Protein AF-A0A1C5NQJ1-F1 (afdb_monomer)

pLDDT: mean 78.74, std 13.29, range [35.56, 95.38]

Nearest PDB structures (foldseek):
  8cmo-assembly1_F  TM=1.368E-01  e=4.020E+00  Coelastrella

Foldseek 3Di:
DPPLVVLLVVCVVVDDPPSSVVSVVVVVVVCVVPDDPDFQADAQWDDDPQFIAGVVGDTDGDDPGDHDPPDSVRDDDDPVVQQVVVVVVCVVPVVDDDDTSCVVLVVVLLVVCLVVVRPLPVSCVVSVPPDSVVSCVSRVVSNVVVVVVVVVVCCVPPVVDDPPPPDDDDDDDDDDDDPPCDPVNVVVVLVPDDPVRVVVVCVVVPD

Secondary structure (DSSP, 8-state):
--HHHHHHHHHTTT-SS-HHHHHHHHHHHHHHHT--S-PPPB-SEEE-SSEEEETTS-EEES--S-B--S-TTSPPPPHHHHHHHHHHHHHH-TTS----TTHHHHHHHHHHHHHTTT-HHHHHHHHT-S-HHHHHHHHGGGGHHHHHHHHHHHIIIIISS---------------------HHHHHHHHHH--HHHHHHHHHHHH-

Sequence (207 aa):
MPLRCEIFEMMREYVGANLAKKVTNVVDVLKLAAQVEDFPPVTDRIALANGTLYLDGTFQEGKPEIVRNRLPDGLPIAPELLTKWYRLWRAEHPEFEQIVFHGLRHSSATYQLLQSDGDFKSVQGNTGHATASVLMDTYAHTQDKPRLELTEKIEANFYSQDLTPAAPQSRQNEKQAATKISGREILEAIRLMDADERRELTRALFA

Mean predicted aligned error: 18.44 Å

Structure (mmCIF, N/CA/C/O backbone):
data_AF-A0A1C5NQJ1-F1
#
_entry.id   AF-A0A1C5NQJ1-F1
#
loop_
_atom_site.group_PDB
_atom_site.id
_atom_site.type_symbol
_atom_site.label_atom_id
_atom_site.label_alt_id
_atom_site.label_comp_id
_atom_site.label_asym_id
_atom_site.label_entity_id
_atom_site.label_seq_id
_atom_site.pdbx_PDB_ins_code
_atom_site.Cartn_x
_atom_site.Cartn_y
_atom_site.Cartn_z
_atom_site.occupancy
_atom_site.B_iso_or_equiv
_atom_site.auth_seq_id
_atom_site.auth_comp_id
_atom_site.auth_asym_id
_atom_site.auth_atom_id
_atom_site.pdbx_PDB_model_num
ATOM 1 N N . MET A 1 1 ? -7.490 -9.472 -29.104 1.00 49.53 1 MET A N 1
ATOM 2 C CA . MET A 1 1 ? -7.447 -10.954 -29.122 1.00 49.53 1 MET A CA 1
ATOM 3 C C . MET A 1 1 ? -6.037 -11.391 -28.724 1.00 49.53 1 MET A C 1
ATOM 5 O O . MET A 1 1 ? -5.143 -10.555 -28.778 1.00 49.53 1 MET A O 1
ATOM 9 N N . PRO A 1 2 ? -5.781 -12.633 -28.278 1.00 75.56 2 PRO A N 1
ATOM 10 C CA . PRO A 1 2 ? -4.412 -13.080 -28.022 1.00 75.56 2 PRO A CA 1
ATOM 11 C C . PRO A 1 2 ? -3.619 -13.095 -29.338 1.00 75.56 2 PRO A C 1
ATOM 13 O O . PRO A 1 2 ? -4.078 -13.694 -30.306 1.00 75.56 2 PRO A O 1
ATOM 16 N N . LEU A 1 3 ? -2.420 -12.505 -29.368 1.00 75.00 3 LEU A N 1
ATOM 17 C CA . LEU A 1 3 ? -1.551 -12.383 -30.557 1.00 75.00 3 LEU A CA 1
ATOM 18 C C . LEU A 1 3 ? -1.376 -13.701 -31.343 1.00 75.00 3 LEU A C 1
ATOM 20 O O . LEU A 1 3 ? -1.317 -13.718 -32.568 1.00 75.00 3 LEU A O 1
ATOM 24 N N . ARG A 1 4 ? -1.342 -14.837 -30.636 1.00 75.56 4 ARG A N 1
ATOM 25 C CA . ARG A 1 4 ? -1.271 -16.175 -31.249 1.00 75.56 4 ARG A CA 1
ATOM 26 C C . ARG A 1 4 ? -2.476 -16.504 -32.134 1.00 75.56 4 ARG A C 1
ATOM 28 O O . ARG A 1 4 ? -2.297 -17.163 -33.151 1.00 75.56 4 ARG A O 1
ATOM 35 N N . CYS A 1 5 ? -3.677 -16.073 -31.750 1.00 76.62 5 CYS A N 1
ATOM 36 C CA . CYS A 1 5 ? -4.899 -16.290 -32.523 1.00 76.62 5 CYS A CA 1
ATOM 37 C C . CYS A 1 5 ? -4.883 -15.470 -33.817 1.00 76.62 5 CYS A C 1
ATOM 39 O O . CYS A 1 5 ? -5.233 -15.998 -34.864 1.00 76.62 5 CYS A O 1
ATOM 41 N N . GLU A 1 6 ? -4.411 -14.221 -33.766 1.00 81.19 6 GLU A N 1
ATOM 42 C CA . GLU A 1 6 ? -4.288 -13.363 -34.955 1.00 81.19 6 GLU A CA 1
ATOM 43 C C . GLU A 1 6 ? -3.277 -13.934 -35.959 1.00 81.19 6 GLU A C 1
ATOM 45 O O . GLU A 1 6 ? -3.586 -14.070 -37.141 1.00 81.19 6 GLU A O 1
ATOM 50 N N . ILE A 1 7 ? -2.103 -14.366 -35.485 1.00 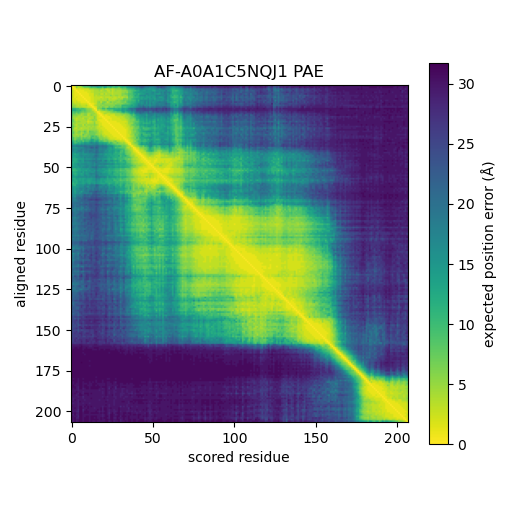77.81 7 ILE A N 1
ATOM 51 C CA . ILE A 1 7 ? -1.088 -15.008 -36.338 1.00 77.81 7 ILE A CA 1
ATOM 52 C C . ILE A 1 7 ? -1.624 -16.307 -36.953 1.00 77.81 7 ILE A C 1
ATOM 54 O O . ILE A 1 7 ? -1.393 -16.574 -38.132 1.00 77.81 7 ILE A O 1
ATOM 58 N N . PHE A 1 8 ? -2.355 -17.112 -36.178 1.00 80.88 8 PHE A N 1
ATOM 59 C CA . PHE A 1 8 ? -2.964 -18.342 -36.678 1.00 80.88 8 PHE A CA 1
ATOM 60 C C . PHE A 1 8 ? -3.968 -18.071 -37.805 1.00 80.88 8 PHE A C 1
ATOM 62 O O . PHE A 1 8 ? -3.894 -18.731 -38.837 1.00 80.88 8 PHE A O 1
ATOM 69 N N . GLU A 1 9 ? -4.859 -17.090 -37.637 1.00 83.81 9 GLU A N 1
ATOM 70 C CA . GLU A 1 9 ? -5.841 -16.704 -38.657 1.00 83.81 9 GLU A CA 1
ATOM 71 C C . GLU A 1 9 ? -5.166 -16.205 -39.941 1.00 83.81 9 GLU A C 1
ATOM 73 O O . GLU A 1 9 ? -5.513 -16.671 -41.025 1.00 83.81 9 GLU A O 1
ATOM 78 N N . MET A 1 10 ? -4.140 -15.350 -39.833 1.00 81.62 10 MET A N 1
ATOM 79 C CA . MET A 1 10 ? -3.381 -14.867 -40.997 1.00 81.62 10 MET A CA 1
ATOM 80 C C . MET A 1 10 ? -2.691 -15.997 -41.770 1.00 81.62 10 MET A C 1
ATOM 82 O O . MET A 1 10 ? -2.580 -15.939 -42.991 1.00 81.62 10 MET A O 1
ATOM 86 N N . MET A 1 11 ? -2.202 -17.025 -41.071 1.00 78.25 11 MET A N 1
ATOM 87 C CA . MET A 1 11 ? -1.469 -18.136 -41.685 1.00 78.25 11 MET A CA 1
ATOM 88 C C . MET A 1 11 ? -2.369 -19.302 -42.119 1.00 78.25 11 MET A C 1
ATOM 90 O O . MET A 1 11 ? -1.891 -20.200 -42.816 1.00 78.25 11 MET A O 1
ATOM 94 N N . ARG A 1 12 ? -3.650 -19.311 -41.725 1.00 81.38 12 ARG A N 1
ATOM 95 C CA . ARG A 1 12 ? -4.571 -20.444 -41.917 1.00 81.38 12 ARG A CA 1
ATOM 96 C C . ARG A 1 12 ? -4.733 -20.842 -43.382 1.00 81.38 12 ARG A C 1
ATOM 98 O O . ARG A 1 12 ? -4.776 -22.030 -43.680 1.00 81.38 12 ARG A O 1
ATOM 105 N N . GLU A 1 13 ? -4.790 -19.869 -44.284 1.00 79.88 13 GLU A N 1
ATOM 106 C CA . GLU A 1 13 ? -5.012 -20.105 -45.719 1.00 79.88 13 GLU A CA 1
ATOM 107 C C . GLU A 1 13 ? -3.741 -20.529 -46.469 1.00 79.88 13 GLU A C 1
ATOM 109 O O . GLU A 1 13 ? -3.813 -21.100 -47.553 1.00 79.88 13 GLU A O 1
ATOM 114 N N . TYR A 1 14 ? -2.567 -20.307 -45.873 1.00 73.44 14 TYR A N 1
ATOM 115 C CA . TYR A 1 14 ? -1.269 -20.499 -46.527 1.00 73.44 14 TYR A CA 1
ATOM 116 C C . TYR A 1 14 ? -0.545 -21.779 -46.086 1.00 73.44 14 TYR A C 1
ATOM 118 O O . TYR A 1 14 ? 0.551 -22.076 -46.567 1.00 73.44 14 TYR A O 1
ATOM 126 N N . VAL A 1 15 ? -1.110 -22.550 -45.149 1.00 69.50 15 VAL A N 1
ATOM 127 C CA . VAL A 1 15 ? -0.408 -23.669 -44.505 1.00 69.50 15 VAL A CA 1
ATOM 128 C C . VAL A 1 15 ? -1.275 -24.927 -44.447 1.00 69.50 15 VAL A C 1
ATOM 130 O O . VAL A 1 15 ? -2.226 -25.003 -43.682 1.00 69.50 15 VAL A O 1
ATOM 133 N N . GLY A 1 16 ? -0.874 -25.969 -45.186 1.00 72.12 16 GLY A N 1
ATOM 134 C CA . GLY A 1 16 ? -1.610 -27.243 -45.240 1.00 72.12 16 GLY A CA 1
ATOM 135 C C . GLY A 1 16 ? -1.450 -28.171 -44.021 1.00 72.12 16 GLY A C 1
ATOM 136 O O . GLY A 1 16 ? -2.424 -28.762 -43.575 1.00 72.12 16 GLY A O 1
ATOM 137 N N . ALA A 1 17 ? -0.243 -28.315 -43.452 1.00 76.88 17 ALA A N 1
ATOM 138 C CA . ALA A 1 17 ? 0.020 -29.213 -42.314 1.00 76.88 17 ALA A CA 1
ATOM 139 C C . ALA A 1 17 ? 0.972 -28.592 -41.273 1.00 76.88 17 ALA A C 1
ATOM 141 O O . ALA A 1 17 ? 1.850 -27.786 -41.613 1.00 76.88 17 ALA A O 1
ATOM 142 N N . ASN A 1 18 ? 0.820 -29.003 -40.004 1.00 78.31 18 ASN A N 1
ATOM 143 C CA . ASN A 1 18 ? 1.592 -28.538 -38.837 1.00 78.31 18 ASN A CA 1
ATOM 144 C C . ASN A 1 18 ? 1.490 -27.027 -38.542 1.00 78.31 18 ASN A C 1
ATOM 146 O O . ASN A 1 18 ? 2.440 -26.425 -38.036 1.00 78.31 18 ASN A O 1
ATOM 150 N N . LEU A 1 19 ? 0.335 -26.416 -38.824 1.00 78.56 19 LEU A N 1
ATOM 151 C CA . LEU A 1 19 ? 0.095 -24.983 -38.625 1.00 78.56 19 LEU A CA 1
ATOM 152 C C . LEU A 1 19 ? 0.381 -24.530 -37.184 1.00 78.56 19 LEU A C 1
ATOM 154 O O . LEU A 1 19 ? 1.133 -23.581 -36.996 1.00 78.56 19 LEU A O 1
ATOM 158 N N . ALA A 1 20 ? -0.100 -25.251 -36.167 1.00 79.50 20 ALA A N 1
ATOM 159 C CA . ALA A 1 20 ? 0.147 -24.892 -34.766 1.00 79.50 20 ALA A CA 1
ATOM 160 C C . ALA A 1 20 ? 1.648 -24.826 -34.420 1.00 79.50 20 ALA A C 1
ATOM 162 O O . ALA A 1 20 ? 2.104 -23.872 -33.794 1.00 79.50 20 ALA A O 1
ATOM 163 N N . LYS A 1 21 ? 2.441 -25.803 -34.882 1.00 82.56 21 LYS A N 1
ATOM 164 C CA . LYS A 1 21 ? 3.894 -25.838 -34.649 1.00 82.56 21 LYS A CA 1
ATOM 165 C C . LYS A 1 21 ? 4.612 -24.709 -35.394 1.00 82.56 21 LYS A C 1
ATOM 167 O O . LYS A 1 21 ? 5.534 -24.110 -34.852 1.00 82.56 21 LYS A O 1
ATOM 172 N N . LYS A 1 22 ? 4.164 -24.383 -36.611 1.00 80.56 22 LYS A N 1
ATOM 173 C CA . LYS A 1 22 ? 4.683 -23.249 -37.391 1.00 80.56 22 LYS A CA 1
ATOM 174 C C . LYS A 1 22 ? 4.361 -21.907 -36.735 1.00 80.56 22 LYS A C 1
ATOM 176 O O . LYS A 1 22 ? 5.255 -21.077 -36.655 1.00 80.56 22 LYS A O 1
ATOM 181 N N . VAL A 1 23 ? 3.150 -21.720 -36.205 1.00 83.12 23 VAL A N 1
ATOM 182 C CA . VAL A 1 23 ? 2.776 -20.516 -35.442 1.00 83.12 23 VAL A CA 1
ATOM 183 C C . VAL A 1 23 ? 3.667 -20.361 -34.211 1.00 83.12 23 VAL A C 1
ATOM 185 O O . VAL A 1 23 ? 4.179 -19.271 -33.975 1.00 83.12 23 VAL A O 1
ATOM 188 N N . THR A 1 24 ? 3.923 -21.440 -33.464 1.00 83.62 24 THR A N 1
ATOM 189 C CA . THR A 1 24 ? 4.863 -21.405 -32.330 1.00 83.62 24 THR A CA 1
ATOM 190 C C . THR A 1 24 ? 6.260 -20.982 -32.774 1.00 83.62 24 THR A C 1
ATOM 192 O O . THR A 1 24 ? 6.807 -20.041 -32.209 1.00 83.62 24 THR A O 1
ATOM 195 N N . ASN A 1 25 ? 6.794 -21.599 -33.833 1.00 83.44 25 ASN A N 1
ATOM 196 C CA . ASN A 1 25 ? 8.110 -21.244 -34.362 1.00 83.44 25 ASN A CA 1
ATOM 197 C C . ASN A 1 25 ? 8.171 -19.775 -34.807 1.00 83.44 25 ASN A C 1
ATOM 199 O O . ASN A 1 25 ? 9.136 -19.092 -34.492 1.00 83.44 25 ASN A O 1
ATOM 203 N N . VAL A 1 26 ? 7.149 -19.269 -35.506 1.00 83.12 26 VAL A N 1
ATOM 204 C CA . VAL A 1 26 ? 7.076 -17.859 -35.932 1.00 83.12 26 VAL A CA 1
ATOM 205 C C . VAL A 1 26 ? 7.055 -16.928 -34.726 1.00 83.12 26 VAL A C 1
ATOM 207 O O . VAL A 1 26 ? 7.798 -15.954 -34.702 1.00 83.12 26 VAL A O 1
ATOM 210 N N . VAL A 1 27 ? 6.259 -17.238 -33.702 1.00 82.44 27 VAL A N 1
ATOM 211 C CA . VAL A 1 27 ? 6.244 -16.469 -32.451 1.00 82.44 27 VAL A CA 1
ATOM 212 C C . VAL A 1 27 ? 7.620 -16.475 -31.787 1.00 82.44 27 VAL A C 1
ATOM 214 O O . VAL A 1 27 ? 8.045 -15.442 -31.281 1.00 82.44 27 VAL A O 1
ATOM 217 N N . ASP A 1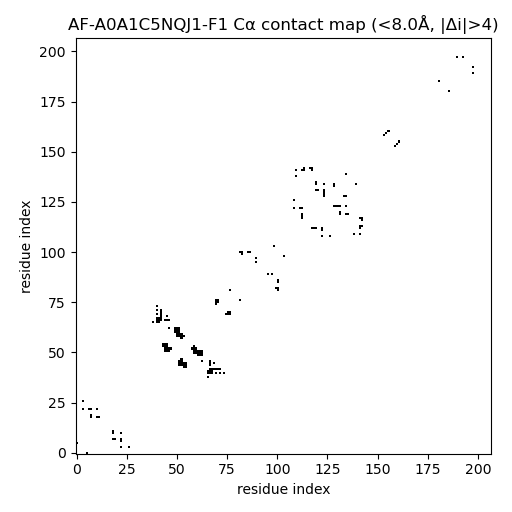 28 ? 8.333 -17.598 -31.798 1.00 82.75 28 ASP A N 1
ATOM 218 C CA . ASP A 1 28 ? 9.666 -17.682 -31.200 1.00 82.75 28 ASP A CA 1
ATOM 219 C C . ASP A 1 28 ? 10.722 -16.920 -32.017 1.00 82.75 28 ASP A C 1
ATOM 221 O O . ASP A 1 28 ? 11.541 -16.218 -31.429 1.00 82.75 28 ASP A O 1
ATOM 225 N N . VAL A 1 29 ? 10.652 -16.942 -33.353 1.00 84.81 29 VAL A N 1
ATOM 226 C CA . VAL A 1 29 ? 11.489 -16.077 -34.206 1.00 84.81 29 VAL A CA 1
ATOM 227 C C . VAL A 1 29 ? 11.173 -14.601 -33.972 1.00 84.81 29 VAL A C 1
ATOM 229 O O . VAL A 1 29 ? 12.093 -13.800 -33.853 1.00 84.81 29 VAL A O 1
ATOM 232 N N . LEU A 1 30 ? 9.896 -14.227 -33.855 1.00 80.56 30 LEU A N 1
ATOM 233 C CA . LEU A 1 30 ? 9.495 -12.849 -33.564 1.00 80.56 30 LEU A CA 1
ATOM 234 C C . LEU A 1 30 ? 9.996 -12.388 -32.195 1.00 80.56 30 LEU A C 1
ATOM 236 O O . LEU A 1 30 ? 10.463 -11.263 -32.083 1.00 80.56 30 LEU A O 1
ATOM 240 N N . LYS A 1 31 ? 9.957 -13.246 -31.167 1.00 79.31 31 LYS A N 1
ATOM 241 C CA . LYS A 1 31 ? 10.549 -12.934 -29.856 1.00 79.31 31 LYS A CA 1
ATOM 242 C C . LYS A 1 31 ? 12.055 -12.703 -29.952 1.00 79.31 31 LYS A C 1
ATOM 244 O O . LYS A 1 31 ? 12.540 -11.749 -29.362 1.00 79.31 31 LYS A O 1
ATOM 249 N N . LEU A 1 32 ? 12.769 -13.558 -30.689 1.00 80.50 32 LEU A N 1
ATOM 250 C CA . LEU A 1 32 ? 14.213 -13.421 -30.901 1.00 80.50 32 LEU A CA 1
ATOM 251 C C . LEU A 1 32 ? 14.553 -12.151 -31.694 1.00 80.50 32 LEU A C 1
ATOM 253 O O . LEU A 1 32 ? 15.509 -11.463 -31.362 1.00 80.50 32 LEU A O 1
ATOM 257 N N . ALA A 1 33 ? 13.762 -11.820 -32.715 1.00 76.62 33 ALA A N 1
ATOM 258 C CA . ALA A 1 33 ? 13.952 -10.622 -33.531 1.00 76.62 33 ALA A CA 1
ATOM 259 C C . ALA A 1 33 ? 13.574 -9.328 -32.790 1.00 76.62 33 ALA A C 1
ATOM 261 O O . ALA A 1 33 ? 14.174 -8.287 -33.028 1.00 76.62 33 ALA A O 1
ATOM 262 N N . ALA A 1 34 ? 12.591 -9.393 -31.888 1.00 71.94 34 ALA A N 1
ATOM 263 C CA . ALA A 1 34 ? 12.177 -8.288 -31.027 1.00 71.94 34 ALA A CA 1
ATOM 264 C C . ALA A 1 34 ? 13.008 -8.191 -29.736 1.00 71.94 34 ALA A C 1
ATOM 266 O O . ALA A 1 34 ? 12.675 -7.406 -28.847 1.00 71.94 34 ALA A O 1
ATOM 267 N N . GLN A 1 35 ? 14.060 -9.002 -29.601 1.00 69.62 35 GLN A N 1
ATOM 268 C CA . GLN A 1 35 ? 14.920 -8.981 -28.434 1.00 69.62 35 GLN A CA 1
ATOM 269 C C . GLN A 1 35 ? 15.784 -7.718 -28.459 1.00 69.62 35 GLN A C 1
ATOM 271 O O . GLN A 1 35 ? 16.661 -7.559 -29.302 1.00 69.62 35 GLN A O 1
ATOM 276 N N . VAL A 1 36 ? 15.508 -6.812 -27.526 1.00 66.25 36 VAL A N 1
ATOM 277 C CA . VAL A 1 36 ? 16.280 -5.585 -27.302 1.00 66.25 36 VAL A CA 1
ATOM 278 C C . VAL A 1 36 ? 17.274 -5.844 -26.167 1.00 66.25 36 VAL A C 1
ATOM 280 O O . VAL A 1 36 ? 16.933 -6.567 -25.230 1.00 66.25 36 VAL A O 1
ATOM 283 N N . GLU A 1 37 ? 18.490 -5.285 -26.244 1.00 68.31 37 GLU A N 1
ATOM 284 C CA . GLU A 1 37 ? 19.540 -5.497 -25.227 1.00 68.31 37 GLU A CA 1
ATOM 285 C C . GLU A 1 37 ? 19.096 -5.064 -23.820 1.00 68.31 37 GLU A C 1
ATOM 287 O O . GLU A 1 37 ? 19.383 -5.769 -22.855 1.00 68.31 37 GLU A O 1
ATOM 292 N N . ASP A 1 38 ? 18.340 -3.966 -23.702 1.00 63.75 38 ASP A N 1
ATOM 293 C CA . ASP A 1 38 ? 17.607 -3.602 -22.485 1.00 63.75 38 ASP A CA 1
ATOM 294 C C . ASP A 1 38 ? 16.506 -2.576 -22.813 1.00 63.75 38 ASP A C 1
ATOM 296 O O . ASP A 1 38 ? 16.627 -1.796 -23.761 1.00 63.75 38 ASP A O 1
ATOM 300 N N . PHE A 1 39 ? 15.432 -2.551 -22.022 1.00 64.56 39 PHE A N 1
ATOM 301 C CA . PHE A 1 39 ? 14.477 -1.439 -22.060 1.00 64.56 39 PHE A CA 1
ATOM 302 C C . PHE A 1 39 ? 14.972 -0.363 -21.091 1.00 64.56 39 PHE A C 1
ATOM 304 O O . PHE A 1 39 ? 15.070 -0.658 -19.893 1.00 64.56 39 PHE A O 1
ATOM 311 N N . PRO A 1 40 ? 15.275 0.866 -21.554 1.00 66.00 40 PRO A N 1
ATOM 312 C CA . PRO A 1 40 ? 15.720 1.918 -20.655 1.00 66.00 40 PRO A CA 1
ATOM 313 C C . PRO A 1 40 ? 14.625 2.170 -19.606 1.00 66.00 40 PRO A C 1
ATOM 315 O O . PRO A 1 40 ? 13.466 2.383 -19.974 1.00 66.00 40 PRO A O 1
ATOM 318 N N . PRO A 1 41 ? 14.944 2.085 -18.302 1.00 67.44 41 PRO A N 1
ATOM 319 C CA . PRO A 1 41 ? 13.958 2.285 -17.257 1.00 67.44 41 PRO A CA 1
ATOM 320 C C . PRO A 1 41 ? 13.465 3.726 -17.293 1.00 67.44 41 PRO A C 1
ATOM 322 O O . PRO A 1 41 ? 14.252 4.670 -17.269 1.00 67.44 41 PRO A O 1
ATOM 325 N N . VAL A 1 42 ? 12.149 3.881 -17.312 1.00 74.50 42 VAL A N 1
ATOM 326 C CA . VAL A 1 42 ? 11.512 5.189 -17.259 1.00 74.50 42 VAL A CA 1
ATOM 327 C C . VAL A 1 42 ? 11.143 5.500 -15.806 1.00 74.50 42 VAL A C 1
ATOM 329 O O . VAL A 1 42 ? 10.457 4.705 -15.161 1.00 74.50 42 VAL A O 1
ATOM 332 N N . THR A 1 43 ? 11.650 6.619 -15.277 1.00 73.12 43 THR A N 1
ATOM 333 C CA . THR A 1 43 ? 11.584 6.971 -13.841 1.00 73.12 43 THR A CA 1
ATOM 334 C C . THR A 1 43 ? 10.555 8.051 -13.508 1.00 73.12 43 THR A C 1
ATOM 336 O O . THR A 1 43 ? 10.392 8.397 -12.342 1.00 73.12 43 THR A O 1
ATOM 339 N N . ASP A 1 44 ? 9.879 8.610 -14.509 1.00 80.00 44 ASP A N 1
ATOM 340 C CA . ASP A 1 44 ? 8.921 9.716 -14.376 1.00 80.00 44 ASP A CA 1
ATOM 341 C C . ASP A 1 44 ? 7.456 9.248 -14.287 1.00 80.00 44 ASP A C 1
ATOM 343 O O . ASP A 1 44 ? 6.539 10.068 -14.348 1.00 80.00 44 ASP A O 1
ATOM 347 N N . ARG A 1 45 ? 7.214 7.938 -14.146 1.00 82.75 45 ARG A N 1
ATOM 348 C CA . ARG A 1 45 ? 5.868 7.352 -14.182 1.00 82.75 45 ARG A CA 1
ATOM 349 C C . ARG A 1 45 ? 5.744 6.051 -13.389 1.00 82.75 45 ARG A C 1
ATOM 351 O O . ARG A 1 45 ? 6.736 5.410 -13.056 1.00 82.75 45 ARG A O 1
ATOM 358 N N . ILE A 1 46 ? 4.508 5.653 -13.093 1.00 81.62 46 ILE A N 1
ATOM 359 C CA . ILE A 1 46 ? 4.118 4.484 -12.296 1.00 81.62 46 ILE A CA 1
ATOM 360 C C . ILE A 1 46 ? 3.048 3.699 -13.063 1.00 81.62 46 ILE A C 1
ATOM 362 O O . ILE A 1 46 ? 1.995 4.238 -13.398 1.00 81.62 46 ILE A O 1
ATOM 366 N N . ALA A 1 47 ? 3.283 2.407 -13.305 1.00 82.81 47 ALA A N 1
ATOM 367 C CA . ALA A 1 47 ? 2.292 1.525 -13.922 1.00 82.81 47 ALA A CA 1
ATOM 368 C C . ALA A 1 47 ? 1.298 0.991 -12.873 1.00 82.81 47 ALA A C 1
ATOM 370 O O . ALA A 1 47 ? 1.659 0.209 -11.993 1.00 82.81 47 ALA A O 1
ATOM 371 N N . LEU A 1 48 ? 0.033 1.380 -13.000 1.00 78.88 48 LEU A N 1
ATOM 372 C CA . LEU A 1 48 ? -1.109 0.909 -12.214 1.00 78.88 48 LEU A CA 1
ATOM 373 C C . LEU A 1 48 ? -1.884 -0.169 -12.983 1.00 78.88 48 LEU A C 1
ATOM 375 O O . LEU A 1 48 ? -1.642 -0.402 -14.162 1.00 78.88 48 LEU A O 1
ATOM 379 N N . ALA A 1 49 ? -2.825 -0.868 -12.344 1.00 76.00 49 ALA A N 1
ATOM 380 C CA . ALA A 1 49 ? -3.593 -1.929 -13.012 1.00 76.00 49 ALA A CA 1
ATOM 381 C C . ALA A 1 49 ? -4.352 -1.428 -14.258 1.00 76.00 49 ALA A C 1
ATOM 383 O O . ALA A 1 49 ? -4.415 -2.140 -15.258 1.00 76.00 49 ALA A O 1
ATOM 384 N N . ASN A 1 50 ? -4.855 -0.197 -14.194 1.00 83.94 50 ASN A N 1
ATOM 385 C CA . ASN A 1 50 ? -5.701 0.458 -15.188 1.00 83.94 50 ASN A CA 1
ATOM 386 C C . ASN A 1 50 ? -4.959 1.445 -16.110 1.00 83.94 50 ASN A C 1
ATOM 388 O O . ASN A 1 50 ? -5.553 1.937 -17.065 1.00 83.94 50 ASN A O 1
ATOM 392 N N . GLY A 1 51 ? -3.685 1.753 -15.859 1.00 86.69 51 GLY A N 1
ATOM 393 C CA . GLY A 1 51 ? -2.975 2.731 -16.679 1.00 86.69 51 GLY A CA 1
ATOM 394 C C . GLY A 1 51 ? -1.603 3.121 -16.154 1.00 86.69 51 GLY A C 1
ATOM 395 O O . GLY A 1 51 ? -1.039 2.437 -15.302 1.00 86.69 51 GLY A O 1
ATOM 396 N N . THR A 1 52 ? -1.086 4.237 -16.646 1.00 87.25 52 THR A N 1
ATOM 397 C CA . THR A 1 52 ? 0.195 4.820 -16.255 1.00 87.25 52 THR A CA 1
ATOM 398 C C . THR A 1 52 ? -0.042 6.202 -15.649 1.00 87.25 52 THR A C 1
ATOM 400 O O . THR A 1 52 ? -0.611 7.081 -16.293 1.00 87.25 52 THR A O 1
ATOM 403 N N . LEU A 1 53 ? 0.389 6.385 -14.400 1.00 85.00 53 LEU A N 1
ATOM 404 C CA . LEU A 1 53 ? 0.384 7.662 -13.688 1.00 85.00 53 LEU A CA 1
ATOM 405 C C . LEU A 1 53 ? 1.752 8.326 -13.839 1.00 85.00 53 LEU A C 1
ATOM 407 O O . LEU A 1 53 ? 2.761 7.715 -13.496 1.00 85.00 53 LEU A O 1
ATOM 411 N N . TYR A 1 54 ? 1.794 9.563 -14.305 1.00 86.62 54 TYR A N 1
ATOM 412 C CA . TYR A 1 54 ? 3.018 10.350 -14.412 1.00 86.62 54 TYR A CA 1
ATOM 413 C C . TYR A 1 54 ? 3.261 11.136 -13.120 1.00 86.62 54 TYR A C 1
ATOM 415 O O . TYR A 1 54 ? 2.323 11.484 -12.399 1.00 86.62 54 TYR A O 1
ATOM 423 N N . LEU A 1 55 ? 4.528 11.420 -12.806 1.00 82.75 55 LEU A N 1
AT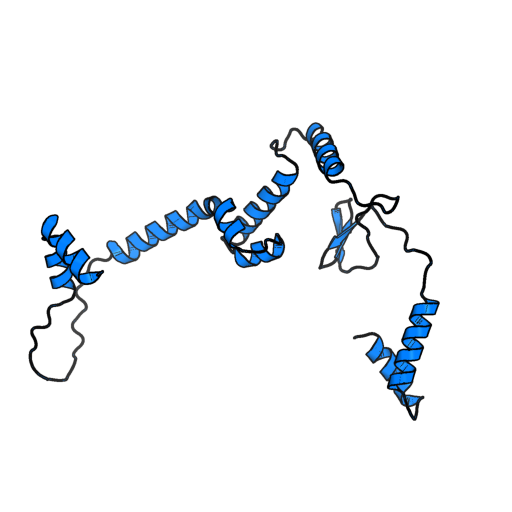OM 424 C CA . LEU A 1 55 ? 4.893 12.173 -11.597 1.00 82.75 55 LEU A CA 1
ATOM 425 C C . LEU A 1 55 ? 4.405 13.632 -11.616 1.00 82.75 55 LEU A C 1
ATOM 427 O O . LEU A 1 55 ? 4.370 14.267 -10.567 1.00 82.75 55 LEU A O 1
ATOM 431 N N . ASP A 1 56 ? 3.995 14.151 -12.775 1.00 86.44 56 ASP A N 1
ATOM 432 C CA . ASP A 1 56 ? 3.333 15.454 -12.919 1.00 86.44 56 ASP A CA 1
ATOM 433 C C . ASP A 1 56 ? 1.829 15.425 -12.570 1.00 86.44 56 ASP A C 1
ATOM 435 O O . ASP A 1 56 ? 1.164 16.461 -12.590 1.00 86.44 56 ASP A O 1
ATOM 439 N N . GLY A 1 57 ? 1.291 14.247 -12.232 1.00 84.50 57 GLY A N 1
ATOM 440 C CA . GLY A 1 57 ? -0.107 14.033 -11.868 1.00 84.50 57 GLY A CA 1
ATOM 441 C C . GLY A 1 57 ? -1.023 13.658 -13.034 1.00 84.50 57 GLY A C 1
ATOM 442 O O . GLY A 1 57 ? -2.206 13.401 -12.806 1.00 84.50 57 GLY A O 1
ATOM 443 N N . THR A 1 58 ? -0.520 13.589 -14.268 1.00 91.88 58 THR A N 1
ATOM 444 C CA . THR A 1 58 ? -1.321 13.148 -15.417 1.00 91.88 58 THR A CA 1
ATOM 445 C C . THR A 1 58 ? -1.509 11.628 -15.421 1.00 91.88 58 THR A C 1
ATOM 447 O O . THR A 1 58 ? -0.654 10.867 -14.965 1.00 91.88 58 THR A O 1
ATOM 450 N N . PHE A 1 59 ? -2.655 11.157 -15.921 1.00 90.81 59 PH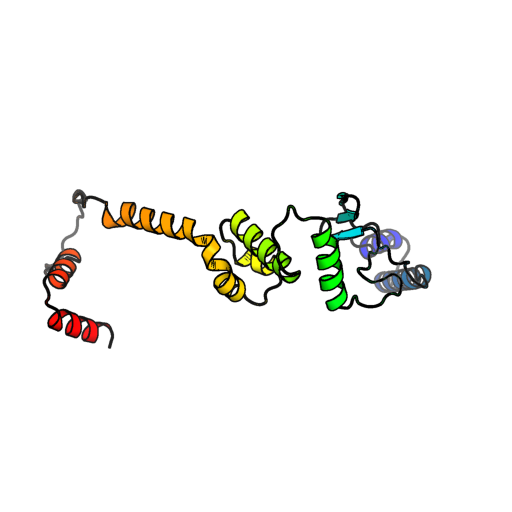E A N 1
ATOM 451 C CA . PHE A 1 59 ? -2.973 9.731 -16.010 1.00 90.81 59 PHE A CA 1
ATOM 452 C C . PHE A 1 59 ? -3.306 9.348 -17.448 1.00 90.81 59 PHE A C 1
ATOM 454 O O . PHE A 1 59 ? -4.143 9.979 -18.093 1.00 90.81 59 PHE A O 1
ATOM 461 N N . GLN A 1 60 ? -2.673 8.283 -17.928 1.00 89.81 60 GLN A N 1
ATOM 462 C CA . GLN A 1 60 ? -2.937 7.696 -19.232 1.00 89.81 60 GLN A CA 1
ATOM 463 C C . GLN A 1 60 ? -3.509 6.293 -19.061 1.00 89.81 60 GLN A C 1
ATOM 465 O O . GLN A 1 60 ? -2.936 5.459 -18.362 1.00 89.81 60 GLN A O 1
ATOM 470 N N . GLU A 1 61 ? -4.625 6.016 -19.728 1.00 89.38 61 GLU A N 1
ATOM 471 C CA . GLU A 1 61 ? -5.215 4.682 -19.740 1.00 89.38 61 GLU A CA 1
ATOM 472 C C . GLU A 1 61 ? -4.343 3.705 -20.549 1.00 89.38 61 GLU A C 1
ATOM 474 O O . GLU A 1 61 ? -3.836 4.029 -21.625 1.00 89.38 61 GLU A O 1
ATOM 479 N N . GLY A 1 62 ? -4.159 2.493 -20.020 1.00 82.88 62 GLY A N 1
ATOM 480 C CA . GLY A 1 62 ? -3.277 1.481 -20.608 1.00 82.88 62 GLY A CA 1
ATOM 481 C C . GLY A 1 62 ? -1.800 1.595 -20.200 1.00 82.88 62 GLY A C 1
ATOM 482 O O . GLY A 1 62 ? -1.376 2.509 -19.501 1.00 82.88 62 GLY A O 1
ATOM 483 N N . LYS A 1 63 ? -1.001 0.603 -20.613 1.00 77.94 63 LYS A N 1
ATOM 484 C CA . LYS A 1 63 ? 0.420 0.456 -20.245 1.00 77.94 63 LYS A CA 1
ATOM 485 C C . LYS A 1 63 ? 1.290 0.472 -21.503 1.00 77.94 63 LYS A C 1
ATOM 487 O O . LYS A 1 63 ? 1.751 -0.589 -21.923 1.00 77.94 63 LYS A O 1
ATOM 492 N N . PRO A 1 64 ? 1.459 1.637 -22.150 1.00 70.06 64 PRO A N 1
ATOM 493 C CA . PRO A 1 64 ? 2.190 1.721 -23.413 1.00 70.06 64 PRO A CA 1
ATOM 494 C C . PRO A 1 64 ? 3.685 1.400 -23.258 1.00 70.06 64 PRO A C 1
ATOM 496 O O . PRO A 1 64 ? 4.331 1.038 -24.235 1.00 70.06 64 PRO A O 1
ATOM 499 N N . GLU A 1 65 ? 4.229 1.501 -22.042 1.00 69.62 65 GLU A N 1
ATOM 500 C CA . GLU A 1 65 ? 5.660 1.368 -21.770 1.00 69.62 65 GLU A CA 1
ATOM 501 C C . GLU A 1 65 ? 5.955 0.466 -20.566 1.00 69.62 65 GLU A C 1
ATOM 503 O O . GLU A 1 65 ? 5.130 0.283 -19.664 1.00 69.62 65 GLU A O 1
ATOM 508 N N . ILE A 1 66 ? 7.175 -0.079 -20.543 1.00 66.25 66 ILE A N 1
ATOM 509 C CA . ILE A 1 66 ? 7.701 -0.853 -19.419 1.00 66.25 66 ILE A CA 1
ATOM 510 C C . ILE A 1 66 ? 8.289 0.116 -18.394 1.00 66.25 66 ILE A C 1
ATOM 512 O O . ILE A 1 66 ? 9.303 0.765 -18.631 1.00 66.25 66 ILE A O 1
ATOM 516 N N . VAL A 1 67 ? 7.667 0.167 -17.221 1.00 66.81 67 VAL A N 1
ATOM 517 C CA . VAL A 1 67 ? 8.080 1.028 -16.110 1.00 66.81 67 VAL A CA 1
ATOM 518 C C . VAL A 1 67 ? 8.843 0.198 -15.077 1.00 66.81 67 VAL A C 1
ATOM 520 O O . VAL A 1 67 ? 8.390 -0.882 -14.690 1.00 66.81 67 VAL A O 1
ATOM 523 N N . ARG A 1 68 ? 9.992 0.691 -14.598 1.00 64.19 68 ARG A N 1
ATOM 524 C CA . ARG A 1 68 ? 10.763 0.058 -13.513 1.00 64.19 68 ARG A CA 1
ATOM 525 C C . ARG A 1 68 ? 10.808 0.991 -12.305 1.00 64.19 68 ARG A C 1
ATOM 527 O O . ARG A 1 68 ? 11.308 2.101 -12.397 1.00 64.19 68 ARG A O 1
ATOM 534 N N . ASN A 1 69 ? 10.369 0.498 -11.148 1.00 62.09 69 ASN A N 1
ATOM 535 C CA . ASN A 1 69 ? 10.511 1.197 -9.867 1.00 62.09 69 ASN A CA 1
ATOM 536 C C . ASN A 1 69 ? 11.897 0.923 -9.253 1.00 62.09 69 ASN A C 1
ATOM 538 O O . ASN A 1 69 ? 12.021 0.297 -8.200 1.00 62.09 69 ASN A O 1
ATOM 542 N N . ARG A 1 70 ? 12.953 1.264 -9.995 1.00 65.19 70 ARG A N 1
ATOM 543 C CA . ARG A 1 70 ? 14.348 1.123 -9.567 1.00 65.19 70 ARG A CA 1
ATOM 544 C C . ARG A 1 70 ? 15.063 2.447 -9.765 1.00 65.19 70 ARG A C 1
ATOM 546 O O . ARG A 1 70 ? 14.615 3.282 -10.547 1.00 65.19 70 ARG A O 1
ATOM 553 N N . LEU A 1 71 ? 16.174 2.618 -9.063 1.00 65.94 71 LEU A N 1
ATOM 554 C CA . LEU A 1 71 ? 17.090 3.712 -9.354 1.00 65.94 71 LEU A CA 1
ATOM 555 C C . LEU A 1 71 ? 17.586 3.608 -10.813 1.00 65.94 71 LEU A C 1
ATOM 557 O O . LEU A 1 71 ? 17.507 2.526 -11.407 1.00 65.94 71 LEU A O 1
ATOM 561 N N . PRO A 1 72 ? 18.109 4.698 -11.406 1.00 66.44 72 PRO A N 1
ATOM 562 C CA . PRO A 1 72 ? 18.670 4.673 -12.761 1.00 66.44 72 PRO A CA 1
ATOM 563 C C . PRO A 1 72 ? 19.745 3.593 -12.981 1.00 66.44 72 PRO A C 1
ATOM 565 O O . PRO A 1 72 ? 19.965 3.165 -14.107 1.00 66.44 72 PRO A O 1
ATOM 568 N N . ASP A 1 73 ? 20.383 3.126 -11.905 1.00 72.44 73 ASP A N 1
ATOM 569 C CA . ASP A 1 73 ? 21.365 2.035 -11.890 1.00 72.44 73 ASP A CA 1
ATOM 570 C C . ASP A 1 73 ? 20.748 0.616 -11.910 1.00 72.44 73 ASP A C 1
ATOM 572 O O . ASP A 1 73 ? 21.470 -0.378 -11.951 1.00 72.44 73 ASP A O 1
ATOM 576 N N . GLY A 1 74 ? 19.417 0.494 -11.871 1.00 70.06 74 GLY A N 1
ATOM 577 C CA . GLY A 1 74 ? 18.705 -0.784 -11.868 1.00 70.06 74 GLY A CA 1
ATOM 578 C C . GLY A 1 74 ? 18.733 -1.536 -10.532 1.00 70.06 74 GLY A C 1
ATOM 579 O O . GLY A 1 74 ? 18.258 -2.678 -10.462 1.00 70.06 74 GLY A O 1
ATOM 580 N N . LEU A 1 75 ? 19.230 -0.930 -9.453 1.00 76.62 75 LEU A N 1
ATOM 581 C CA . LEU A 1 75 ? 19.278 -1.555 -8.134 1.00 76.62 75 LEU A CA 1
ATOM 582 C C . LEU A 1 75 ? 17.963 -1.368 -7.356 1.00 76.62 75 LEU A C 1
ATOM 584 O O . LEU A 1 75 ? 17.217 -0.407 -7.581 1.00 76.62 75 LEU A O 1
ATOM 588 N N . PRO A 1 76 ? 17.623 -2.305 -6.446 1.00 77.44 76 PRO A N 1
ATOM 589 C CA . PRO A 1 76 ? 16.525 -2.106 -5.508 1.00 77.44 76 PRO A CA 1
ATOM 590 C C . PRO A 1 76 ? 16.755 -0.851 -4.661 1.00 77.44 76 PRO A C 1
ATOM 592 O O . PRO A 1 76 ? 17.861 -0.614 -4.176 1.00 77.44 76 PRO A O 1
ATOM 595 N N . ILE A 1 77 ? 15.695 -0.079 -4.430 1.00 82.12 77 ILE A N 1
ATOM 596 C CA . ILE A 1 77 ? 15.751 1.045 -3.495 1.00 82.12 77 ILE A CA 1
ATOM 597 C C . ILE A 1 77 ? 15.847 0.479 -2.076 1.00 82.12 77 ILE A C 1
ATOM 599 O O . ILE A 1 77 ? 14.978 -0.280 -1.644 1.00 82.12 77 ILE A O 1
ATOM 603 N N . ALA A 1 78 ? 16.895 0.861 -1.347 1.00 84.56 78 ALA A N 1
ATOM 604 C CA . ALA A 1 78 ? 17.042 0.495 0.056 1.00 84.56 78 ALA A CA 1
ATOM 605 C C . ALA A 1 78 ? 15.905 1.124 0.899 1.00 84.56 78 ALA A C 1
ATOM 607 O O . ALA A 1 78 ? 15.631 2.321 0.741 1.00 84.56 78 ALA A O 1
ATOM 608 N N . PRO A 1 79 ? 15.239 0.375 1.799 1.00 81.06 79 PRO A N 1
ATOM 609 C CA . PRO A 1 79 ? 14.114 0.888 2.593 1.00 81.06 79 PRO A CA 1
ATOM 610 C C . PRO A 1 79 ? 14.432 2.155 3.406 1.00 81.06 79 PRO A C 1
ATOM 612 O O . PRO A 1 79 ? 13.573 3.022 3.601 1.00 81.06 79 PRO A O 1
ATOM 615 N N . GLU A 1 80 ? 15.678 2.301 3.857 1.00 86.94 80 GLU A N 1
ATOM 616 C CA . GLU A 1 80 ? 16.147 3.452 4.628 1.00 86.94 80 GLU A CA 1
ATOM 617 C C . GLU A 1 80 ? 16.129 4.740 3.795 1.00 86.94 80 GLU A C 1
ATOM 619 O O . GLU A 1 80 ? 15.871 5.822 4.331 1.00 86.94 80 GLU A O 1
ATOM 624 N N . LEU A 1 81 ? 16.346 4.634 2.478 1.00 88.12 81 LEU A N 1
ATOM 625 C CA . LEU A 1 81 ? 16.298 5.776 1.566 1.00 88.12 81 LEU A CA 1
ATOM 626 C C . LEU A 1 81 ? 14.882 6.334 1.454 1.00 88.12 81 LEU A C 1
ATOM 628 O O . LEU A 1 81 ? 14.720 7.547 1.541 1.00 88.12 81 LEU A O 1
ATOM 632 N N . LEU A 1 82 ? 13.858 5.478 1.366 1.00 87.44 82 LEU A N 1
ATOM 633 C CA . LEU A 1 82 ? 12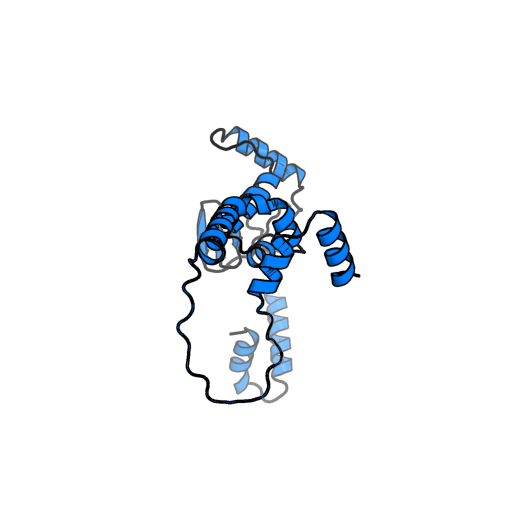.457 5.919 1.337 1.00 87.44 82 LEU A CA 1
ATOM 634 C C . LEU A 1 82 ? 12.089 6.685 2.611 1.00 87.44 82 LEU A C 1
ATOM 636 O O . LEU A 1 82 ? 11.490 7.757 2.552 1.00 87.44 82 LEU A O 1
ATOM 640 N N . THR A 1 83 ? 12.517 6.177 3.769 1.00 89.38 83 THR A N 1
ATOM 641 C CA . THR A 1 83 ? 12.295 6.853 5.054 1.00 89.38 83 THR A CA 1
ATOM 642 C C . THR A 1 83 ? 13.020 8.200 5.114 1.00 89.38 83 THR A C 1
ATOM 644 O O . THR A 1 83 ? 12.451 9.191 5.580 1.00 89.38 83 THR A O 1
ATOM 647 N N . LYS A 1 84 ? 14.262 8.266 4.614 1.00 92.31 84 LYS A N 1
ATOM 648 C CA . LYS A 1 84 ? 15.049 9.503 4.545 1.00 92.31 84 LYS A CA 1
ATOM 649 C C . LYS A 1 84 ? 14.409 10.531 3.612 1.00 92.31 84 LYS A C 1
ATOM 651 O O . LYS A 1 84 ? 14.233 11.674 4.022 1.00 92.31 84 LYS A O 1
ATOM 656 N N . TRP A 1 85 ? 14.056 10.142 2.388 1.00 91.88 85 TRP A N 1
ATOM 657 C CA . TRP A 1 85 ? 13.422 11.027 1.409 1.00 91.88 85 TRP A CA 1
ATOM 658 C C . TRP A 1 85 ? 12.082 11.542 1.911 1.00 91.88 85 TRP A C 1
ATOM 660 O O . TRP A 1 85 ? 11.835 12.739 1.838 1.00 91.88 85 TRP A O 1
ATOM 670 N N . TYR A 1 86 ? 11.269 10.677 2.521 1.00 92.25 86 TYR A N 1
ATOM 671 C CA . TYR A 1 86 ? 10.016 11.109 3.125 1.00 92.25 86 TYR A CA 1
ATOM 672 C C . TYR A 1 86 ? 10.240 12.131 4.242 1.00 92.25 86 TYR A C 1
ATOM 674 O O . TYR A 1 86 ? 9.519 13.117 4.325 1.00 92.25 86 TYR A O 1
ATOM 682 N N . ARG A 1 87 ? 11.266 11.953 5.084 1.00 91.12 87 ARG A N 1
ATOM 683 C CA . ARG A 1 87 ? 11.601 12.937 6.121 1.00 91.12 87 ARG A CA 1
ATOM 684 C C . ARG A 1 87 ? 12.038 14.285 5.536 1.00 91.12 87 ARG A C 1
ATOM 686 O O . ARG A 1 87 ? 11.680 15.305 6.113 1.00 91.12 87 ARG A O 1
ATOM 693 N N . LEU A 1 88 ? 12.805 14.282 4.443 1.00 93.31 88 LEU A N 1
ATOM 694 C CA . LEU A 1 88 ? 13.215 15.507 3.746 1.00 93.31 88 LEU A CA 1
ATOM 695 C C . LEU A 1 88 ? 12.003 16.222 3.145 1.00 93.31 88 LEU A C 1
ATOM 697 O O . LEU A 1 88 ? 11.782 17.381 3.460 1.00 93.31 88 LEU A O 1
ATOM 701 N N . TRP A 1 89 ? 11.170 15.498 2.395 1.00 93.25 89 TRP A N 1
ATOM 702 C CA . TRP A 1 89 ? 9.926 16.025 1.836 1.00 93.25 89 TRP A CA 1
ATOM 703 C C . TRP A 1 89 ? 9.016 16.608 2.927 1.00 93.25 89 TRP A C 1
ATOM 705 O O . TRP A 1 89 ? 8.559 17.737 2.824 1.00 93.25 89 TRP A O 1
ATOM 715 N N . ARG A 1 90 ? 8.828 15.901 4.050 1.00 92.00 90 ARG A N 1
ATOM 716 C CA . ARG A 1 90 ? 8.042 16.423 5.182 1.00 92.00 90 ARG A CA 1
ATOM 717 C C . ARG A 1 90 ? 8.601 17.714 5.777 1.00 92.00 90 ARG A C 1
ATOM 719 O O . ARG A 1 90 ? 7.832 18.487 6.333 1.00 92.00 90 ARG A O 1
ATOM 726 N N . ALA A 1 91 ? 9.915 17.931 5.735 1.00 91.62 91 ALA A N 1
ATOM 727 C CA . ALA A 1 91 ? 10.502 19.167 6.252 1.00 91.62 91 ALA A CA 1
ATOM 728 C C . ALA A 1 91 ? 10.092 20.391 5.412 1.00 91.62 91 ALA A C 1
ATOM 730 O O . ALA A 1 91 ? 10.074 21.501 5.935 1.00 91.62 91 ALA A O 1
ATOM 731 N N . GLU A 1 92 ? 9.736 20.173 4.145 1.00 95.38 92 GLU A N 1
ATOM 732 C CA . GLU A 1 92 ? 9.232 21.193 3.220 1.00 95.38 92 GLU A CA 1
ATOM 733 C C . GLU A 1 92 ? 7.707 21.372 3.315 1.00 95.38 92 GLU A C 1
ATOM 735 O O . GLU A 1 92 ? 7.196 22.400 2.881 1.00 95.38 92 GLU A O 1
ATOM 740 N N . HIS A 1 93 ? 6.998 20.417 3.931 1.00 91.94 93 HIS A N 1
ATOM 741 C CA . HIS A 1 93 ? 5.537 20.390 4.037 1.00 91.94 93 HIS A CA 1
ATOM 742 C C . HIS A 1 93 ? 5.036 20.356 5.497 1.00 91.94 93 HIS A C 1
ATOM 744 O O . HIS A 1 93 ? 4.513 19.331 5.959 1.00 91.94 93 HIS A O 1
ATOM 750 N N . PRO A 1 94 ? 5.206 21.453 6.263 1.00 92.38 94 PRO A N 1
ATOM 751 C CA . PRO A 1 94 ? 4.789 21.533 7.664 1.00 92.38 94 PRO A CA 1
ATOM 752 C C . PRO A 1 94 ? 3.264 21.543 7.864 1.00 92.38 94 PRO A C 1
ATOM 754 O O . PRO A 1 94 ? 2.807 21.402 8.996 1.00 92.38 94 PRO A O 1
ATOM 757 N N . GLU A 1 95 ? 2.475 21.719 6.801 1.00 95.31 95 GLU A N 1
ATOM 758 C CA . GLU A 1 95 ? 1.010 21.698 6.826 1.00 95.31 95 GLU A CA 1
ATOM 759 C C . GLU A 1 95 ? 0.416 20.315 7.132 1.00 95.31 95 GLU A C 1
ATOM 761 O O . GLU A 1 95 ? -0.745 20.224 7.533 1.00 95.31 95 GLU A O 1
ATOM 766 N N . PHE A 1 96 ? 1.192 19.241 6.959 1.00 88.88 96 PHE A N 1
ATOM 767 C CA . PHE A 1 96 ? 0.737 17.876 7.206 1.00 88.88 96 PHE A CA 1
ATOM 768 C C . PHE A 1 96 ? 1.166 17.352 8.577 1.00 88.88 96 PHE A C 1
ATOM 770 O O . PHE A 1 96 ? 2.214 17.701 9.123 1.00 88.88 96 PHE A O 1
ATOM 777 N N . GLU A 1 97 ? 0.365 16.434 9.115 1.00 88.75 97 GLU A N 1
ATOM 778 C CA . GLU A 1 97 ? 0.668 15.754 10.370 1.00 88.75 97 GLU A CA 1
ATOM 779 C C . GLU A 1 97 ? 1.956 14.917 10.276 1.00 88.75 97 GLU A C 1
ATOM 781 O O . GLU A 1 97 ? 2.247 14.248 9.277 1.00 88.75 97 GLU A O 1
ATOM 786 N N . GLN A 1 98 ? 2.745 14.936 11.351 1.00 89.00 98 GLN A N 1
ATOM 787 C CA . GLN A 1 98 ? 4.029 14.248 11.402 1.00 89.00 98 GLN A CA 1
ATOM 788 C C . GLN A 1 98 ? 3.860 12.749 11.667 1.00 89.00 98 GLN A C 1
ATOM 790 O O . GLN A 1 98 ? 3.907 12.286 12.803 1.00 89.00 98 GLN A O 1
ATOM 795 N N . ILE A 1 99 ? 3.755 11.969 10.595 1.00 91.56 99 ILE A N 1
ATOM 796 C CA . ILE A 1 99 ? 3.737 10.499 10.644 1.00 91.56 99 ILE A CA 1
ATOM 797 C C . ILE A 1 99 ? 5.052 9.910 10.127 1.00 91.56 99 ILE A C 1
ATOM 799 O O . ILE A 1 99 ? 5.775 10.564 9.384 1.00 91.56 99 ILE A O 1
ATOM 803 N N . VAL A 1 100 ? 5.406 8.672 10.485 1.00 91.94 100 VAL A N 1
ATOM 804 C CA . VAL A 1 100 ? 6.530 7.941 9.850 1.00 91.94 100 VAL A CA 1
ATOM 805 C C . VAL A 1 100 ? 6.145 7.452 8.449 1.00 91.94 100 VAL A C 1
ATOM 807 O O . VAL A 1 100 ? 4.966 7.420 8.118 1.00 91.94 100 VAL A O 1
ATOM 810 N N . PHE A 1 101 ? 7.111 7.039 7.617 1.00 90.69 101 PHE A N 1
ATOM 811 C CA . PHE A 1 101 ? 6.817 6.593 6.241 1.00 90.69 101 PHE A CA 1
ATOM 812 C C . PHE A 1 101 ? 5.807 5.437 6.201 1.00 90.69 101 PHE A C 1
ATOM 814 O O . PHE A 1 101 ? 4.849 5.471 5.435 1.00 90.69 101 PHE A O 1
ATOM 821 N N . HIS A 1 102 ? 5.949 4.460 7.104 1.00 90.62 102 HIS A N 1
ATOM 822 C CA . HIS A 1 102 ? 4.970 3.379 7.243 1.00 90.62 102 HIS A CA 1
ATOM 823 C C . HIS A 1 102 ? 3.575 3.875 7.671 1.00 90.62 102 HIS A C 1
ATOM 825 O O . HIS A 1 102 ? 2.570 3.238 7.368 1.00 90.62 102 HIS A O 1
ATOM 831 N N . GLY A 1 103 ? 3.489 5.048 8.304 1.00 90.38 103 GLY A N 1
ATOM 832 C CA . GLY A 1 103 ? 2.233 5.710 8.649 1.00 90.38 103 GLY A CA 1
ATOM 833 C C . GLY A 1 103 ? 1.354 5.983 7.430 1.00 90.38 103 GLY A C 1
ATOM 834 O O . GLY A 1 103 ? 0.142 5.853 7.537 1.00 90.38 103 GLY A O 1
ATOM 835 N N . LEU A 1 104 ? 1.938 6.228 6.249 1.00 91.69 104 LEU A N 1
ATOM 836 C CA . LEU A 1 104 ? 1.176 6.385 5.002 1.00 91.69 104 LEU A CA 1
ATOM 837 C C . LEU A 1 104 ? 0.347 5.135 4.672 1.00 91.69 104 LEU A C 1
ATOM 839 O O . LEU A 1 104 ? -0.788 5.245 4.210 1.00 91.69 104 LEU A O 1
ATOM 843 N N . ARG A 1 105 ? 0.885 3.939 4.952 1.00 90.75 105 ARG A N 1
ATOM 844 C CA . ARG A 1 105 ? 0.157 2.674 4.781 1.00 90.75 105 ARG A CA 1
ATOM 845 C C . ARG A 1 105 ? -1.010 2.581 5.761 1.00 90.75 105 ARG A C 1
ATOM 847 O O . ARG A 1 105 ? -2.090 2.165 5.350 1.00 90.75 105 ARG A O 1
ATOM 854 N N . HIS A 1 106 ? -0.820 2.992 7.019 1.00 92.06 106 HIS A N 1
ATOM 855 C CA . HIS A 1 106 ? -1.913 3.045 7.993 1.00 92.06 106 HIS A CA 1
ATOM 856 C C . HIS A 1 106 ? -3.004 4.023 7.563 1.00 92.06 106 HIS A C 1
ATOM 858 O O . HIS A 1 106 ? -4.161 3.623 7.499 1.00 92.06 106 HIS A O 1
ATOM 864 N N . SER A 1 107 ? -2.643 5.249 7.182 1.00 91.06 107 SER A N 1
ATOM 865 C CA . SER A 1 107 ? -3.603 6.250 6.712 1.00 91.06 107 SER A CA 1
ATOM 866 C C . SER A 1 107 ? -4.367 5.771 5.476 1.00 91.06 107 SER A C 1
ATOM 868 O O . SER A 1 107 ? -5.585 5.916 5.416 1.00 91.06 107 SER A O 1
ATOM 870 N N . SER A 1 108 ? -3.684 5.134 4.517 1.00 91.50 108 SER A N 1
ATOM 871 C CA . SER A 1 108 ? -4.324 4.557 3.329 1.00 91.50 108 SER A CA 1
ATOM 872 C C . SER A 1 108 ? -5.306 3.434 3.676 1.00 91.50 108 SER A C 1
ATOM 874 O O . SER A 1 108 ? -6.416 3.417 3.147 1.00 91.50 108 SER A O 1
ATOM 876 N N . ALA A 1 109 ? -4.933 2.509 4.567 1.00 90.94 109 ALA A N 1
ATOM 877 C CA . ALA A 1 109 ? -5.810 1.418 4.991 1.00 90.94 109 ALA A CA 1
ATOM 878 C C . ALA A 1 109 ? -7.038 1.938 5.756 1.00 90.94 109 ALA A C 1
ATOM 880 O O . ALA A 1 109 ? -8.161 1.541 5.446 1.00 90.94 109 ALA A O 1
ATOM 881 N N . THR A 1 110 ? -6.837 2.878 6.686 1.00 90.50 110 THR A N 1
ATOM 882 C CA . THR A 1 110 ? -7.916 3.568 7.406 1.00 90.50 110 THR A CA 1
ATOM 883 C C . THR A 1 110 ? -8.870 4.256 6.437 1.00 90.50 110 THR A C 1
ATOM 885 O O . THR A 1 110 ? -10.079 4.069 6.528 1.00 90.50 110 THR A O 1
ATOM 888 N N . TYR A 1 111 ? -8.345 5.011 5.469 1.00 90.31 111 TYR A N 1
ATOM 889 C CA . TYR A 1 111 ? -9.174 5.710 4.492 1.00 90.31 111 TYR A CA 1
ATOM 890 C C . TYR A 1 111 ? -9.992 4.740 3.634 1.00 90.31 111 TYR A C 1
ATOM 892 O O . TYR A 1 111 ? -11.187 4.943 3.453 1.00 90.31 111 TYR A O 1
ATOM 900 N N . GLN A 1 112 ? -9.385 3.649 3.159 1.00 90.56 112 GLN A N 1
ATOM 901 C CA . GLN A 1 112 ? -10.100 2.627 2.393 1.00 90.56 112 GLN A CA 1
ATOM 902 C C . GLN A 1 112 ? -11.217 1.960 3.207 1.00 90.56 112 GLN A C 1
ATOM 904 O O . GLN A 1 112 ? -12.293 1.726 2.665 1.00 90.56 112 GLN A O 1
ATOM 909 N N . LEU A 1 113 ? -11.002 1.687 4.499 1.00 90.44 113 LEU A N 1
ATOM 910 C CA . LEU A 1 113 ? -12.043 1.133 5.376 1.00 90.44 113 LEU A CA 1
ATOM 911 C C . LEU A 1 113 ? -13.193 2.114 5.599 1.00 90.44 113 LEU A C 1
ATOM 913 O O . LEU A 1 113 ? -14.347 1.702 5.580 1.00 90.44 113 LEU A O 1
ATOM 917 N N . LEU A 1 114 ? -12.895 3.403 5.765 1.00 88.44 114 LEU A N 1
ATOM 918 C CA . LEU A 1 114 ? -13.923 4.434 5.910 1.00 88.44 114 LEU A CA 1
ATOM 919 C C . LEU A 1 114 ? -14.736 4.622 4.621 1.00 88.44 114 LEU A C 1
ATOM 921 O O . LEU A 1 114 ? -15.948 4.750 4.691 1.00 88.44 114 LEU A O 1
ATOM 925 N N . GLN A 1 115 ? -14.090 4.615 3.450 1.00 88.44 115 GLN A N 1
ATOM 926 C CA . GLN A 1 115 ? -14.776 4.778 2.157 1.00 88.44 115 GLN A CA 1
ATOM 927 C C . GLN A 1 115 ? -15.594 3.553 1.731 1.00 88.44 115 GLN A C 1
ATOM 929 O O . GLN A 1 115 ? -16.456 3.663 0.866 1.00 88.44 115 GLN A O 1
ATOM 934 N N . SER A 1 116 ? -15.297 2.384 2.296 1.00 88.12 116 SER A N 1
ATOM 935 C CA . SER A 1 116 ? -15.974 1.124 1.973 1.00 88.12 116 SER A CA 1
ATOM 936 C C . SER A 1 116 ? -16.955 0.671 3.052 1.00 88.12 116 SER A C 1
ATOM 938 O O . SER A 1 116 ? -17.361 -0.489 3.039 1.00 88.12 116 SER A O 1
ATOM 940 N N . ASP A 1 117 ? -17.292 1.546 4.006 1.00 87.31 117 ASP A N 1
ATOM 941 C CA . ASP A 1 117 ? -18.153 1.228 5.153 1.00 87.31 117 ASP A CA 1
ATOM 942 C C . ASP A 1 117 ? -17.715 -0.049 5.904 1.00 87.31 117 ASP A C 1
ATOM 944 O O . ASP A 1 117 ? -18.530 -0.844 6.369 1.00 87.31 117 ASP A O 1
ATOM 948 N N . GLY A 1 118 ? -16.399 -0.262 6.012 1.00 85.94 118 GLY A N 1
ATOM 949 C CA . GLY A 1 118 ? -15.827 -1.398 6.731 1.00 85.94 118 GLY A CA 1
ATOM 950 C C . GLY A 1 118 ? -15.711 -2.700 5.933 1.00 85.94 118 GLY A C 1
ATOM 951 O O . GLY A 1 118 ? -15.667 -3.768 6.547 1.00 85.94 118 GLY A O 1
ATOM 952 N N . ASP A 1 119 ? -15.608 -2.666 4.597 1.00 89.69 119 ASP A N 1
ATOM 953 C CA . ASP A 1 119 ? -15.310 -3.864 3.792 1.00 89.69 119 ASP A CA 1
ATOM 954 C C . ASP A 1 119 ? -13.856 -4.340 3.979 1.00 89.69 119 ASP A C 1
ATOM 956 O O . ASP A 1 119 ? -12.958 -4.154 3.148 1.00 89.69 119 ASP A O 1
ATOM 960 N N . PHE A 1 120 ? -13.623 -5.028 5.094 1.00 88.56 120 PHE A N 1
ATOM 961 C CA . PHE A 1 120 ? -12.326 -5.596 5.441 1.00 88.56 120 PHE A CA 1
ATOM 962 C C . PHE A 1 120 ? -11.785 -6.555 4.380 1.00 88.56 120 PHE A C 1
ATOM 964 O O . PHE A 1 120 ? -10.565 -6.693 4.267 1.00 88.56 120 PHE A O 1
ATOM 971 N N . 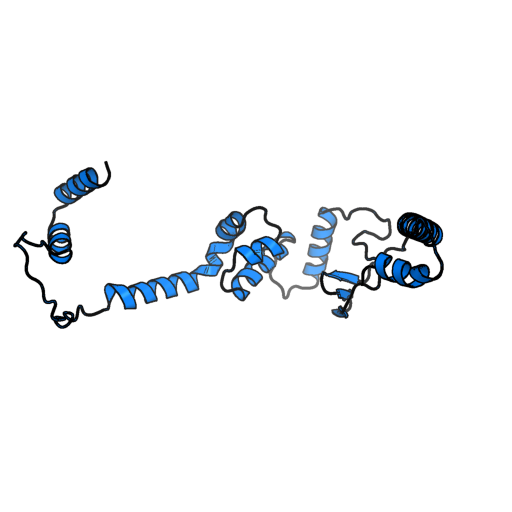LYS A 1 121 ? -12.642 -7.228 3.601 1.00 88.25 121 LYS A N 1
ATOM 972 C CA . LYS A 1 121 ? -12.182 -8.238 2.647 1.00 88.25 121 LYS A CA 1
ATOM 973 C C . LYS A 1 121 ? -11.607 -7.596 1.392 1.00 88.25 121 LYS A C 1
ATOM 975 O O . LYS A 1 121 ? -10.527 -8.000 0.952 1.00 88.25 121 LYS A O 1
ATOM 980 N N . SER A 1 122 ? -12.276 -6.581 0.857 1.00 88.25 122 SER A N 1
ATOM 981 C CA . SER A 1 122 ? -11.753 -5.816 -0.277 1.00 88.25 122 SER A CA 1
ATOM 982 C C . SER A 1 122 ? -10.491 -5.046 0.111 1.00 88.25 122 SER A C 1
ATOM 984 O O . SER A 1 122 ? -9.483 -5.104 -0.600 1.00 88.25 122 SER A O 1
ATOM 986 N N . VAL A 1 123 ? -10.482 -4.418 1.294 1.00 88.88 123 VAL A N 1
ATOM 987 C CA . VAL A 1 123 ? -9.295 -3.703 1.787 1.00 88.88 123 VAL A CA 1
ATOM 988 C C . VAL A 1 123 ? -8.128 -4.658 2.065 1.00 88.88 123 VAL A C 1
ATOM 990 O O . VAL A 1 123 ? -6.977 -4.302 1.805 1.00 88.88 123 VAL A O 1
ATOM 993 N N . GLN A 1 124 ? -8.381 -5.898 2.505 1.00 89.50 124 GLN A N 1
ATOM 994 C CA . GLN A 1 124 ? -7.349 -6.939 2.624 1.00 89.50 124 GLN A CA 1
ATOM 995 C C . GLN A 1 124 ? -6.632 -7.173 1.293 1.00 89.50 124 GLN A C 1
ATOM 997 O O . GLN A 1 124 ? -5.400 -7.158 1.259 1.00 89.50 124 GLN A O 1
ATOM 1002 N N . GLY A 1 125 ? -7.396 -7.364 0.215 1.00 87.44 125 GLY A N 1
ATOM 1003 C CA . GLY A 1 125 ? -6.849 -7.574 -1.123 1.00 87.44 125 GLY A CA 1
ATOM 1004 C C . GLY A 1 125 ? -5.983 -6.401 -1.582 1.00 87.44 125 GLY A C 1
ATOM 1005 O O . GLY A 1 125 ? -4.842 -6.607 -1.986 1.00 87.44 125 GLY A O 1
ATOM 1006 N N . ASN A 1 126 ? -6.479 -5.171 -1.429 1.00 85.94 126 ASN A N 1
ATOM 1007 C CA . ASN A 1 126 ? -5.749 -3.962 -1.825 1.00 85.94 126 ASN A CA 1
ATOM 1008 C C . ASN A 1 126 ? -4.480 -3.705 -1.006 1.00 85.94 126 ASN A C 1
ATOM 1010 O O . ASN A 1 126 ? -3.466 -3.261 -1.540 1.00 85.94 126 ASN A O 1
ATOM 1014 N N . THR A 1 127 ? -4.523 -3.958 0.301 1.00 86.06 127 THR A N 1
ATOM 1015 C CA . THR A 1 127 ? -3.380 -3.715 1.197 1.00 86.06 127 THR A CA 1
ATOM 1016 C C . THR A 1 127 ? -2.377 -4.872 1.207 1.00 86.06 127 THR A C 1
ATOM 1018 O O . THR A 1 127 ? -1.268 -4.727 1.731 1.00 86.06 127 THR A O 1
ATOM 1021 N N . GLY A 1 128 ? -2.739 -6.020 0.629 1.00 86.38 128 GLY A N 1
ATOM 1022 C CA . GLY A 1 128 ? -1.885 -7.200 0.541 1.00 86.38 128 GLY A CA 1
ATOM 1023 C C . GLY A 1 128 ? -1.657 -7.900 1.883 1.00 86.38 128 GLY A C 1
ATOM 1024 O O . GLY A 1 128 ? -0.633 -8.558 2.058 1.00 86.38 128 GLY A O 1
ATOM 1025 N N . HIS A 1 129 ? -2.563 -7.750 2.856 1.00 88.25 129 HIS A N 1
ATOM 1026 C CA . HIS A 1 129 ? -2.488 -8.523 4.099 1.00 88.25 129 HIS A CA 1
ATOM 1027 C C . HIS A 1 129 ? -2.855 -9.991 3.840 1.00 88.25 129 HIS A C 1
ATOM 1029 O O . HIS A 1 129 ? -3.820 -10.289 3.137 1.00 88.25 129 HIS A O 1
ATOM 1035 N N . ALA A 1 130 ? -2.114 -10.926 4.440 1.00 86.81 130 ALA A N 1
ATOM 1036 C CA . ALA A 1 130 ? -2.382 -12.360 4.285 1.00 86.81 130 ALA A CA 1
ATOM 1037 C C . ALA A 1 130 ? -3.754 -12.763 4.859 1.00 86.81 130 ALA A C 1
ATOM 1039 O O . ALA A 1 130 ? -4.443 -13.614 4.298 1.00 86.81 130 ALA A O 1
ATOM 1040 N N . THR A 1 131 ? -4.177 -12.108 5.942 1.00 85.94 131 THR A N 1
ATOM 1041 C CA . THR A 1 131 ? -5.471 -12.322 6.594 1.00 85.94 131 THR A CA 1
ATOM 1042 C C . THR A 1 131 ? -6.183 -10.996 6.839 1.00 85.94 131 THR A C 1
ATOM 1044 O O . THR A 1 131 ? -5.554 -9.967 7.087 1.00 85.94 131 THR A O 1
ATOM 1047 N N . ALA A 1 132 ? -7.518 -11.021 6.800 1.00 85.44 132 ALA A N 1
ATOM 1048 C CA . ALA A 1 132 ? -8.342 -9.866 7.159 1.00 85.44 132 ALA A CA 1
ATOM 1049 C C . ALA A 1 132 ? -8.280 -9.541 8.665 1.00 85.44 132 ALA A C 1
ATOM 1051 O O . ALA A 1 132 ? -8.530 -8.399 9.041 1.00 85.44 132 ALA A O 1
ATOM 1052 N N . SER A 1 133 ? -7.892 -10.510 9.511 1.00 84.62 133 SER A N 1
ATOM 1053 C CA . SER A 1 133 ? -7.754 -10.311 10.961 1.00 84.62 133 SER A CA 1
ATOM 1054 C C . SER A 1 133 ? -6.794 -9.173 11.289 1.00 84.62 133 SER A C 1
ATOM 1056 O O . SER A 1 133 ? -7.123 -8.334 12.108 1.00 84.62 133 SER A O 1
ATOM 1058 N N . VAL A 1 134 ? -5.674 -9.055 10.567 1.00 84.62 134 VAL A N 1
ATOM 1059 C CA . VAL A 1 134 ? -4.705 -7.967 10.774 1.00 84.62 134 VAL A CA 1
ATOM 1060 C C . VAL A 1 134 ? -5.363 -6.598 10.609 1.00 84.62 134 VAL A C 1
ATOM 1062 O O . VAL A 1 134 ? -5.085 -5.686 11.386 1.00 84.62 134 VAL A O 1
ATOM 1065 N N . LEU A 1 135 ? -6.253 -6.443 9.624 1.00 85.88 135 LEU A N 1
ATOM 1066 C CA . LEU A 1 135 ? -6.978 -5.190 9.439 1.00 85.88 135 LEU A CA 1
ATOM 1067 C C . LEU A 1 135 ? -8.018 -4.970 10.539 1.00 85.88 135 LEU A C 1
ATOM 1069 O O . LEU A 1 135 ? -8.131 -3.856 11.038 1.00 85.88 135 LEU A O 1
ATOM 1073 N N . MET A 1 136 ? -8.759 -6.011 10.920 1.00 84.75 136 MET A N 1
ATOM 1074 C CA . MET A 1 136 ? -9.734 -5.922 12.009 1.00 84.75 136 MET A CA 1
ATOM 1075 C C . MET A 1 136 ? -9.042 -5.522 13.314 1.00 84.75 136 MET A C 1
ATOM 1077 O O . MET A 1 136 ? -9.410 -4.522 13.916 1.00 84.75 136 MET A O 1
ATOM 1081 N N . ASP A 1 137 ? -7.971 -6.209 13.691 1.00 85.44 137 ASP A N 1
ATOM 1082 C CA . ASP A 1 137 ? -7.241 -5.956 14.934 1.00 85.44 137 ASP A CA 1
ATOM 1083 C C . ASP A 1 137 ? -6.607 -4.555 14.955 1.00 85.44 137 ASP A C 1
ATOM 1085 O O . ASP A 1 137 ? -6.610 -3.876 15.980 1.00 85.44 137 ASP A O 1
ATOM 1089 N N . THR A 1 138 ? -6.089 -4.089 13.812 1.00 82.81 138 THR A N 1
ATOM 1090 C CA . THR A 1 138 ? -5.371 -2.805 13.722 1.00 82.81 138 THR A CA 1
ATOM 1091 C C . THR A 1 138 ? -6.311 -1.609 13.550 1.00 82.81 138 THR A C 1
ATOM 1093 O O . THR A 1 138 ? -6.037 -0.525 14.066 1.00 82.81 138 THR A O 1
ATOM 1096 N N . TYR A 1 139 ? -7.422 -1.775 12.825 1.00 85.50 139 TYR A N 1
ATOM 1097 C CA . TYR A 1 139 ? -8.268 -0.666 12.371 1.00 85.50 139 TYR A CA 1
ATOM 1098 C C . TYR A 1 139 ? -9.741 -0.780 12.794 1.00 85.50 139 TYR A C 1
ATOM 1100 O O . TYR A 1 139 ? -10.538 0.056 12.374 1.00 85.50 139 TYR A O 1
ATOM 1108 N N . ALA A 1 140 ? -10.140 -1.743 13.638 1.00 78.12 140 ALA A N 1
ATOM 1109 C CA . ALA A 1 140 ? -11.531 -1.871 14.109 1.00 78.12 140 ALA A CA 1
ATOM 1110 C C . ALA A 1 140 ? -12.092 -0.588 14.741 1.00 78.12 140 ALA A C 1
ATOM 1112 O O . ALA A 1 140 ? -13.284 -0.324 14.615 1.00 78.12 140 ALA A O 1
ATOM 1113 N N . HIS A 1 141 ? -11.241 0.243 15.350 1.00 80.81 141 HIS A N 1
ATOM 1114 C CA . HIS A 1 141 ? -11.631 1.542 15.911 1.00 80.81 141 HIS A CA 1
ATOM 1115 C C . HIS A 1 141 ? -12.271 2.484 14.873 1.00 80.81 141 HIS A C 1
ATOM 1117 O O . HIS A 1 141 ? -13.078 3.339 15.218 1.00 80.81 141 HIS A O 1
ATOM 1123 N N . THR A 1 142 ? -11.973 2.305 13.582 1.00 81.38 142 THR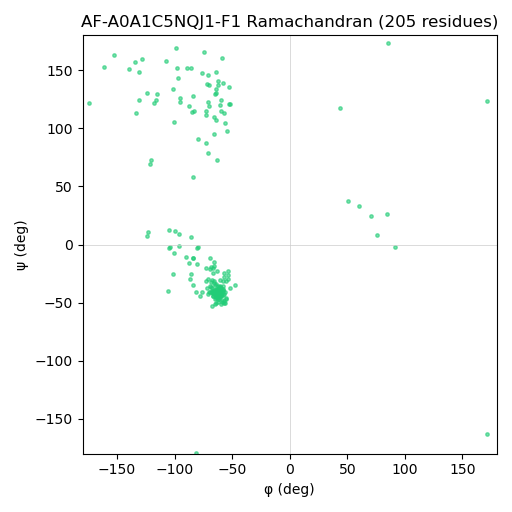 A N 1
ATOM 1124 C CA . THR A 1 142 ? -12.605 3.074 12.495 1.00 81.38 142 THR A CA 1
ATOM 1125 C C . THR A 1 142 ? -14.105 2.790 12.355 1.00 81.38 142 THR A C 1
ATOM 1127 O O . THR A 1 142 ? -14.824 3.598 11.775 1.00 81.38 142 THR A O 1
ATOM 1130 N N . GLN A 1 143 ? -14.591 1.677 12.915 1.00 76.06 143 GLN A N 1
ATOM 1131 C CA . GLN A 1 143 ? -15.982 1.218 12.842 1.00 76.06 143 GLN A CA 1
ATOM 1132 C C . GLN A 1 143 ? -16.799 1.557 14.101 1.00 76.06 143 GLN A C 1
ATOM 1134 O O . GLN A 1 143 ? -17.918 1.068 14.271 1.00 76.06 143 GLN A O 1
ATOM 1139 N N . ASP A 1 144 ? -16.281 2.409 14.991 1.00 79.69 144 ASP A N 1
ATOM 1140 C CA . ASP A 1 144 ? -16.960 2.753 16.245 1.00 79.69 144 ASP A CA 1
ATOM 1141 C C . ASP A 1 144 ? -18.325 3.420 16.028 1.00 79.69 144 ASP A C 1
ATOM 1143 O O . ASP A 1 144 ? -19.271 3.137 16.762 1.00 79.69 144 ASP A O 1
ATOM 1147 N N . LYS A 1 145 ? -18.461 4.265 15.000 1.00 79.69 145 LYS A N 1
ATOM 1148 C CA . LYS A 1 145 ? -19.736 4.918 14.674 1.00 79.69 145 LYS A CA 1
ATOM 1149 C C . LYS A 1 145 ? -20.797 3.913 14.185 1.00 79.69 145 LYS A C 1
ATOM 1151 O O . LYS A 1 145 ? -21.850 3.853 14.819 1.00 79.69 145 LYS A O 1
ATOM 1156 N N . PRO A 1 146 ? -20.531 3.066 13.168 1.00 79.62 146 PRO A N 1
ATOM 1157 C CA . PRO A 1 146 ? -21.430 1.969 12.803 1.00 79.62 146 PRO A CA 1
ATOM 1158 C C . PRO A 1 146 ? -21.811 1.065 13.983 1.00 79.62 146 PRO A C 1
ATOM 1160 O O . PRO A 1 146 ? -22.958 0.632 14.084 1.00 79.62 146 PRO A O 1
ATOM 1163 N N . ARG A 1 147 ? -20.875 0.800 14.907 1.00 82.44 147 ARG A N 1
ATOM 1164 C CA . ARG A 1 147 ? -21.141 0.008 16.120 1.00 82.44 147 ARG A CA 1
ATOM 1165 C C . ARG A 1 147 ? -22.178 0.673 17.032 1.00 82.44 147 ARG A C 1
ATOM 1167 O O . ARG A 1 147 ? -23.069 -0.012 17.539 1.00 82.44 147 ARG A O 1
ATOM 1174 N N . LEU A 1 148 ? -22.068 1.983 17.258 1.00 85.25 148 LEU A N 1
ATOM 1175 C CA . LEU A 1 148 ? -23.037 2.736 18.064 1.00 85.25 148 LEU A CA 1
ATOM 1176 C C . LEU A 1 148 ? -24.416 2.747 17.394 1.00 85.25 148 LEU A C 1
ATOM 1178 O O . LEU A 1 148 ? -25.400 2.376 18.029 1.00 85.25 148 LEU A O 1
ATOM 1182 N N . GLU A 1 149 ? -24.473 3.037 16.094 1.00 87.75 149 GLU A N 1
ATOM 1183 C CA . GLU A 1 149 ? -25.721 3.023 15.317 1.00 87.75 149 GLU A CA 1
ATOM 1184 C C . GLU A 1 149 ? -26.385 1.635 15.301 1.00 87.75 149 GLU A C 1
ATOM 1186 O O . GLU A 1 149 ? -27.610 1.519 15.339 1.00 87.75 149 GLU A O 1
ATOM 1191 N N . LEU A 1 150 ? -25.596 0.554 15.258 1.00 85.62 150 LEU A N 1
ATOM 1192 C CA . LEU A 1 150 ? -26.112 -0.812 15.368 1.00 85.62 150 LEU A CA 1
ATOM 1193 C C . LEU A 1 150 ? -26.723 -1.070 16.749 1.00 85.62 150 LEU A C 1
ATOM 1195 O O . LEU A 1 150 ? -27.779 -1.692 16.839 1.00 85.62 150 LEU A O 1
ATOM 1199 N N . THR A 1 151 ? -26.081 -0.577 17.809 1.00 87.75 151 THR A N 1
ATOM 1200 C CA . THR A 1 151 ? -26.588 -0.708 19.181 1.00 87.75 151 THR A CA 1
ATOM 1201 C C . THR A 1 151 ? -27.928 0.011 19.329 1.00 87.75 151 THR A C 1
ATOM 1203 O O . THR A 1 151 ? -28.890 -0.584 19.805 1.00 87.75 151 THR A O 1
ATOM 1206 N N . GLU A 1 152 ? -28.031 1.244 18.828 1.00 89.19 152 GLU A N 1
ATOM 1207 C CA . GLU A 1 152 ? -29.282 2.013 18.817 1.00 89.19 152 GLU A CA 1
ATOM 1208 C C . GLU A 1 152 ? -30.385 1.313 18.008 1.00 89.19 152 GLU A C 1
ATOM 1210 O O . GLU A 1 152 ? -31.535 1.245 18.442 1.00 89.19 152 GLU A O 1
ATOM 1215 N N . LYS A 1 153 ? -30.042 0.727 16.852 1.00 89.38 153 LYS A N 1
ATOM 1216 C CA . LYS A 1 153 ? -30.989 -0.057 16.042 1.00 89.38 153 LYS A CA 1
ATOM 1217 C C . LYS A 1 153 ? -31.483 -1.304 16.770 1.00 89.38 153 LYS A C 1
ATOM 1219 O O . LYS A 1 153 ? -32.651 -1.657 16.617 1.00 89.38 153 LYS A O 1
ATOM 1224 N N . ILE A 1 154 ? -30.623 -1.992 17.520 1.00 89.81 154 ILE A N 1
ATOM 1225 C CA . ILE A 1 154 ? -31.029 -3.146 18.333 1.00 89.81 154 ILE A CA 1
ATOM 1226 C C . ILE A 1 154 ? -31.954 -2.684 19.461 1.00 89.81 154 ILE A C 1
ATOM 1228 O O . ILE A 1 154 ? -33.007 -3.288 19.651 1.00 89.81 154 ILE A O 1
ATOM 1232 N N . GLU A 1 155 ? -31.618 -1.590 20.145 1.00 88.06 155 GLU A N 1
ATOM 1233 C CA . GLU A 1 155 ? -32.451 -1.014 21.206 1.00 88.06 155 GLU A CA 1
ATOM 1234 C C . GLU A 1 155 ? -33.858 -0.672 20.704 1.00 88.06 155 GLU A C 1
ATOM 1236 O O . GLU A 1 155 ? -34.863 -1.128 21.261 1.00 88.06 155 GLU A O 1
ATOM 1241 N N . ALA A 1 156 ? -33.939 0.050 19.586 1.00 86.75 156 ALA A N 1
ATOM 1242 C CA . ALA A 1 156 ? -35.201 0.445 18.974 1.00 86.75 156 ALA A CA 1
ATOM 1243 C C . ALA A 1 156 ? -36.033 -0.760 18.502 1.00 86.75 156 ALA A C 1
ATOM 1245 O O . ALA A 1 156 ? -37.241 -0.814 18.728 1.00 86.75 156 ALA A O 1
ATOM 1246 N N . ASN A 1 157 ? -35.403 -1.742 17.852 1.00 86.31 157 ASN A N 1
ATOM 1247 C CA . ASN A 1 157 ? -36.136 -2.836 17.212 1.00 86.31 157 ASN A CA 1
ATOM 1248 C C . ASN A 1 157 ? -36.454 -4.003 18.143 1.00 86.31 157 ASN A C 1
ATOM 1250 O O . ASN A 1 157 ? -37.437 -4.698 17.903 1.00 86.31 157 ASN A O 1
ATOM 1254 N N . PHE A 1 158 ? -35.624 -4.261 19.150 1.00 80.94 158 PHE A N 1
ATOM 1255 C CA . PHE A 1 158 ? -35.758 -5.440 20.002 1.00 80.94 158 PHE A CA 1
ATOM 1256 C C . PHE A 1 158 ? -36.318 -5.098 21.384 1.00 80.94 158 PHE A C 1
ATOM 1258 O O . PHE A 1 158 ? -37.161 -5.835 21.890 1.00 80.94 158 PHE A O 1
ATOM 1265 N N . TYR A 1 159 ? -35.886 -3.983 21.981 1.00 78.31 159 TYR A N 1
ATOM 1266 C CA . TYR A 1 159 ? -36.253 -3.623 23.356 1.00 78.31 159 TYR A CA 1
ATOM 1267 C C . TYR A 1 159 ? -37.357 -2.561 23.442 1.00 78.31 159 TYR A C 1
ATOM 1269 O O . TYR A 1 159 ? -38.094 -2.543 24.424 1.00 78.31 159 TYR A O 1
ATOM 1277 N N . SER A 1 160 ? -37.513 -1.721 22.413 1.00 68.38 160 SER A N 1
ATOM 1278 C CA . SER A 1 160 ? -38.484 -0.611 22.402 1.00 68.38 160 SER A CA 1
ATOM 1279 C C . SER A 1 160 ? -39.812 -0.944 21.715 1.00 68.38 160 SER A C 1
ATOM 1281 O O . SER A 1 160 ? -40.699 -0.094 21.652 1.00 68.38 160 SER A O 1
ATOM 1283 N N . GLN A 1 161 ? -39.972 -2.161 21.181 1.00 63.06 161 GLN A N 1
ATOM 1284 C CA . GLN A 1 161 ? -41.275 -2.595 20.688 1.00 63.06 161 GLN A CA 1
ATOM 1285 C C . GLN A 1 161 ? -42.190 -2.871 21.878 1.00 63.06 161 GLN A C 1
ATOM 1287 O O . GLN A 1 161 ? -41.973 -3.821 22.633 1.00 63.06 161 GLN A O 1
ATOM 1292 N N . ASP A 1 162 ? -43.255 -2.080 22.005 1.00 59.72 162 ASP A N 1
ATOM 1293 C CA . ASP A 1 162 ? -44.409 -2.496 22.788 1.00 59.72 162 ASP A CA 1
ATOM 1294 C C . ASP A 1 162 ? -44.840 -3.872 22.276 1.00 59.72 162 ASP A C 1
ATOM 1296 O O . ASP A 1 162 ? -45.152 -4.043 21.093 1.00 59.72 162 ASP A O 1
ATOM 1300 N N . LEU A 1 163 ? -44.844 -4.860 23.174 1.00 55.31 163 LEU A N 1
ATOM 1301 C CA . LEU A 1 163 ? -45.439 -6.176 22.958 1.00 55.31 163 LEU A CA 1
ATOM 1302 C C . LEU A 1 163 ? -46.948 -5.992 22.763 1.00 55.31 163 LEU A C 1
ATOM 1304 O O . LEU A 1 163 ? -47.749 -6.310 23.643 1.00 55.31 163 LEU A O 1
ATOM 1308 N N . THR A 1 164 ? -47.354 -5.454 21.617 1.00 52.00 164 THR A N 1
ATOM 1309 C CA . THR A 1 164 ? -48.743 -5.502 21.197 1.00 52.00 164 THR A CA 1
ATOM 1310 C C . THR A 1 164 ? -49.088 -6.983 21.080 1.00 52.00 164 THR A C 1
ATOM 1312 O O . THR A 1 164 ? -48.403 -7.724 20.367 1.00 52.00 164 THR A O 1
ATOM 1315 N N . PRO A 1 165 ? -50.078 -7.479 21.843 1.00 48.62 165 PRO A N 1
ATOM 1316 C CA . PRO A 1 165 ? -50.463 -8.872 21.744 1.00 48.62 165 PRO A CA 1
ATOM 1317 C C . PRO A 1 165 ? -50.897 -9.111 20.301 1.00 48.62 165 PRO A C 1
ATOM 1319 O O . PRO A 1 165 ? -51.859 -8.504 19.828 1.00 48.62 165 PRO A O 1
ATOM 1322 N N . ALA A 1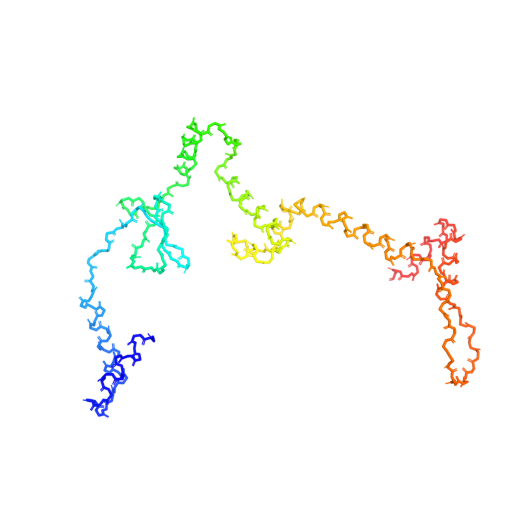 166 ? -50.143 -9.950 19.588 1.00 49.12 166 ALA A N 1
ATOM 1323 C CA . ALA A 1 166 ? -50.476 -10.335 18.229 1.00 49.12 166 ALA A CA 1
ATOM 1324 C C . ALA A 1 166 ? -51.926 -10.830 18.219 1.00 49.12 166 ALA A C 1
ATOM 1326 O O . ALA A 1 166 ? -52.277 -11.754 18.960 1.00 49.12 166 ALA A O 1
ATOM 1327 N N . ALA A 1 167 ? -52.769 -10.175 17.417 1.00 51.81 167 ALA A N 1
ATOM 1328 C CA . ALA A 1 167 ? -54.170 -10.537 17.288 1.00 51.81 167 ALA A CA 1
ATOM 1329 C C . ALA A 1 167 ? -54.278 -12.039 16.961 1.00 51.81 167 ALA A C 1
ATOM 1331 O O . ALA A 1 167 ? -53.510 -12.541 16.131 1.00 51.81 167 ALA A O 1
ATOM 1332 N N . PRO A 1 168 ? -55.189 -12.776 17.615 1.00 41.53 168 PRO A N 1
ATOM 1333 C CA . PRO A 1 168 ? -55.244 -14.222 17.494 1.00 41.53 168 PRO A CA 1
ATOM 1334 C C . PRO A 1 168 ? -55.596 -14.607 16.055 1.00 41.53 168 PRO A C 1
ATOM 1336 O O . PRO A 1 168 ? -56.732 -14.456 15.612 1.00 41.53 168 PRO A O 1
ATOM 1339 N N . GLN A 1 169 ? -54.615 -15.125 15.314 1.00 44.69 169 GLN A N 1
ATOM 1340 C CA . GLN A 1 169 ? -54.879 -15.807 14.055 1.00 44.69 169 GLN A CA 1
ATOM 1341 C C . GLN A 1 169 ? -55.561 -17.140 14.365 1.00 44.69 169 GLN A C 1
ATOM 1343 O O . GLN A 1 169 ? -55.002 -18.003 15.046 1.00 44.69 169 GLN A O 1
ATOM 1348 N N . SER A 1 170 ? -56.780 -17.295 13.857 1.00 38.75 170 SER A N 1
ATOM 1349 C CA . SER A 1 170 ? -57.584 -18.507 13.960 1.00 38.75 170 SER A CA 1
ATOM 1350 C C . SER A 1 170 ? -56.828 -19.707 13.385 1.00 38.75 170 SER A C 1
ATOM 1352 O O . SER A 1 170 ? -56.730 -19.864 12.168 1.00 38.75 170 SER A O 1
ATOM 1354 N N . ARG A 1 171 ? -56.308 -20.579 14.254 1.00 39.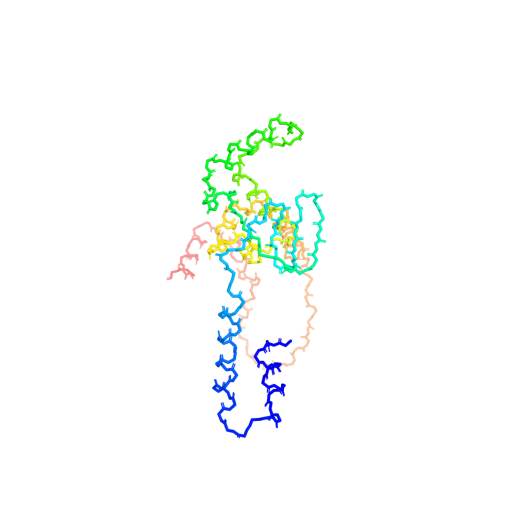22 171 ARG A N 1
ATOM 1355 C CA . ARG A 1 171 ? -55.845 -21.912 13.860 1.00 39.22 171 ARG A CA 1
ATOM 1356 C C . ARG A 1 171 ? -56.912 -22.932 14.220 1.00 39.22 171 ARG A C 1
ATOM 1358 O O . ARG A 1 171 ? -57.071 -23.296 15.382 1.00 39.22 171 ARG A O 1
ATOM 1365 N N . GLN A 1 172 ? -57.614 -23.410 13.200 1.00 43.34 172 GLN A N 1
ATOM 1366 C CA . GLN A 1 172 ? -58.272 -24.708 13.254 1.00 43.34 172 GLN A CA 1
ATOM 1367 C C . GLN A 1 172 ? -57.187 -25.787 13.348 1.00 43.34 172 GLN A C 1
ATOM 1369 O O . GLN A 1 172 ? -56.416 -25.972 12.409 1.00 43.34 172 GLN A O 1
ATOM 1374 N N . ASN A 1 173 ? -57.075 -26.435 14.505 1.00 35.97 173 ASN A N 1
ATOM 1375 C CA . ASN A 1 173 ? -57.112 -27.895 14.634 1.00 35.97 173 ASN A CA 1
ATOM 1376 C C . ASN A 1 173 ? -56.745 -28.315 16.058 1.00 35.97 173 ASN A C 1
ATOM 1378 O O . ASN A 1 173 ? -55.677 -28.001 16.584 1.00 35.97 173 ASN A O 1
ATOM 1382 N N . GLU A 1 174 ? -57.673 -29.051 16.657 1.00 44.72 174 GLU A N 1
ATOM 1383 C CA . GLU A 1 174 ? -57.567 -29.699 17.954 1.00 44.72 174 GLU A CA 1
ATOM 1384 C C . GLU A 1 174 ? -56.449 -30.752 17.966 1.00 44.72 174 GLU A C 1
ATOM 1386 O O . GLU A 1 174 ? -56.338 -31.554 17.037 1.00 44.72 174 GLU A O 1
ATOM 1391 N N . LYS A 1 175 ? -55.668 -30.786 19.058 1.00 37.09 175 LYS A N 1
ATOM 1392 C CA . LYS A 1 175 ? -55.267 -32.014 19.773 1.00 37.09 175 LYS A CA 1
ATOM 1393 C C . LYS A 1 175 ? -54.496 -31.690 21.064 1.00 37.09 175 LYS A C 1
ATOM 1395 O O . LYS A 1 175 ? -53.467 -31.027 21.029 1.00 37.09 175 LYS A O 1
ATOM 1400 N N . GLN A 1 176 ? -55.064 -32.200 22.160 1.00 35.56 176 GLN A N 1
ATOM 1401 C CA . GLN A 1 176 ? -54.539 -32.514 23.500 1.00 35.56 176 GLN A CA 1
ATOM 1402 C C . GLN A 1 176 ? -53.609 -31.508 24.210 1.00 35.56 176 GLN A C 1
ATOM 1404 O O . GLN A 1 176 ? -52.487 -31.219 23.804 1.00 35.56 176 GLN A O 1
ATOM 1409 N N . ALA A 1 177 ? -54.115 -31.037 25.353 1.00 40.84 177 ALA A N 1
ATOM 1410 C CA . ALA A 1 177 ? -53.485 -30.130 26.297 1.00 40.84 177 ALA A CA 1
ATOM 1411 C C . ALA A 1 177 ? -52.252 -30.757 26.973 1.00 40.84 177 ALA A C 1
ATOM 1413 O O . ALA A 1 177 ? -52.358 -31.430 27.993 1.00 40.84 177 ALA A O 1
ATOM 1414 N N . ALA A 1 178 ? -51.072 -30.481 26.426 1.00 42.19 178 ALA A N 1
ATOM 1415 C CA . ALA A 1 178 ? -49.905 -30.235 27.260 1.00 42.19 178 ALA A CA 1
ATOM 1416 C C . ALA A 1 178 ? -49.964 -28.756 27.651 1.00 42.19 178 ALA A C 1
ATOM 1418 O O . ALA A 1 178 ? -50.147 -27.910 26.772 1.00 42.19 178 ALA A O 1
ATOM 1419 N N . THR A 1 179 ? -49.868 -28.443 28.942 1.00 52.84 179 THR A N 1
ATOM 1420 C CA . THR A 1 179 ? -49.761 -27.070 29.448 1.00 52.84 179 THR A CA 1
ATOM 1421 C C . THR A 1 179 ? -48.572 -26.419 28.746 1.00 52.84 179 THR A C 1
ATOM 1423 O O . THR A 1 179 ? -47.419 -26.695 29.070 1.00 52.84 179 THR A O 1
ATOM 1426 N N . LYS A 1 180 ? -48.842 -25.656 27.682 1.00 53.09 180 LYS A N 1
ATOM 1427 C CA . LYS A 1 180 ? -47.818 -24.996 26.875 1.00 53.09 180 LYS A CA 1
ATOM 1428 C C . LYS A 1 180 ? -47.289 -23.845 27.708 1.00 53.09 180 LYS A C 1
ATOM 1430 O O . LYS A 1 180 ? -47.818 -22.744 27.604 1.00 53.09 180 LYS A O 1
ATOM 1435 N N . ILE A 1 181 ? -46.284 -24.127 28.533 1.00 66.75 181 ILE A N 1
ATOM 1436 C CA . ILE A 1 181 ? -45.505 -23.083 29.186 1.00 66.75 181 ILE A CA 1
ATOM 1437 C C . ILE A 1 181 ? -44.946 -22.218 28.056 1.00 66.75 181 ILE A C 1
ATOM 1439 O O . ILE A 1 181 ? -44.205 -22.689 27.189 1.00 66.75 181 ILE A O 1
ATOM 1443 N N . SER A 1 182 ? -45.411 -20.978 28.000 1.00 80.00 182 SER A N 1
ATOM 1444 C CA . SER A 1 182 ? -45.016 -20.016 26.984 1.00 80.00 182 SER A CA 1
ATOM 1445 C C . SER A 1 182 ? -43.573 -19.593 27.237 1.00 80.00 182 SER A C 1
ATOM 1447 O O . SER A 1 182 ? -43.159 -19.437 28.384 1.00 80.00 182 SER A O 1
ATOM 1449 N N . GLY A 1 183 ? -42.801 -19.323 26.178 1.00 73.88 183 GLY A N 1
ATOM 1450 C CA . GLY A 1 183 ? -41.436 -18.797 26.324 1.00 73.88 183 GLY A CA 1
ATOM 1451 C C . GLY A 1 183 ? -41.374 -17.528 27.188 1.00 73.88 183 GLY A C 1
ATOM 1452 O O . GLY A 1 183 ? -40.379 -17.285 27.861 1.00 73.88 183 GLY A O 1
ATOM 1453 N N . ARG A 1 184 ? -42.472 -16.764 27.251 1.00 74.00 184 ARG A N 1
ATOM 1454 C CA . ARG A 1 184 ? -42.611 -15.599 28.132 1.00 74.00 184 ARG A CA 1
ATOM 1455 C C . ARG A 1 184 ? -42.644 -15.966 29.620 1.00 74.00 184 ARG A C 1
ATOM 1457 O O . ARG A 1 184 ? -42.026 -15.272 30.416 1.00 74.00 184 ARG A O 1
ATOM 1464 N N . GLU A 1 185 ? -43.322 -17.050 29.983 1.00 75.31 185 GLU A N 1
ATOM 1465 C CA . GLU A 1 185 ? -43.428 -17.513 31.374 1.00 75.31 185 GLU A CA 1
ATOM 1466 C C . GLU A 1 185 ? -42.079 -18.044 31.873 1.00 75.31 185 GLU A C 1
ATOM 1468 O O . GLU A 1 185 ? -41.694 -17.798 33.012 1.00 75.31 185 GLU A O 1
ATOM 1473 N N . ILE A 1 186 ? -41.308 -18.685 30.987 1.00 80.50 186 ILE A N 1
ATOM 1474 C CA . ILE A 1 186 ? -39.934 -19.117 31.279 1.00 80.50 186 ILE A CA 1
ATOM 1475 C C . ILE A 1 186 ? -39.034 -17.899 31.539 1.00 80.50 186 ILE A C 1
ATOM 1477 O O . ILE A 1 186 ? -38.263 -17.889 32.495 1.00 80.50 186 ILE A O 1
ATOM 1481 N N . LEU A 1 187 ? -39.147 -16.848 30.721 1.00 79.00 187 LEU A N 1
ATOM 1482 C CA . LEU A 1 187 ? -38.340 -15.633 30.871 1.00 79.00 187 LEU A CA 1
ATOM 1483 C C . LEU A 1 187 ? -38.694 -14.828 32.130 1.00 79.00 187 LEU A C 1
ATOM 1485 O O . LEU A 1 187 ? -37.795 -14.277 32.766 1.00 79.00 187 LEU A O 1
ATOM 1489 N N . GLU A 1 188 ? -39.972 -14.766 32.514 1.00 83.12 188 GLU A N 1
ATOM 1490 C CA . GLU A 1 188 ? -40.373 -14.149 33.786 1.00 83.12 188 GLU A CA 1
ATOM 1491 C C . GLU A 1 188 ? -39.889 -14.954 34.992 1.00 83.12 188 GLU A C 1
ATOM 1493 O O . GLU A 1 188 ? -39.361 -14.361 35.932 1.00 83.12 188 GLU A O 1
ATOM 1498 N N . ALA A 1 189 ? -39.970 -16.286 34.943 1.00 81.62 189 ALA A N 1
ATOM 1499 C CA . ALA A 1 189 ? -39.435 -17.135 36.003 1.00 81.62 189 ALA A CA 1
ATOM 1500 C C . ALA A 1 189 ? -37.923 -16.916 36.192 1.00 81.62 189 ALA A C 1
ATOM 1502 O O . ALA A 1 189 ? -37.469 -16.724 37.315 1.00 81.62 189 ALA A O 1
ATOM 1503 N N . ILE A 1 190 ? -37.152 -16.836 35.101 1.00 83.12 190 ILE A N 1
ATOM 1504 C CA . ILE A 1 190 ? -35.702 -16.574 35.154 1.00 83.12 190 ILE A CA 1
ATOM 1505 C C . ILE A 1 190 ? -35.388 -15.178 35.720 1.00 83.12 190 ILE A C 1
ATOM 1507 O O . ILE A 1 190 ? -34.387 -14.998 36.415 1.00 83.12 190 ILE A O 1
ATOM 1511 N N . ARG A 1 191 ? -36.231 -14.174 35.446 1.00 80.38 191 ARG A N 1
ATOM 1512 C CA . ARG A 1 191 ? -36.065 -12.817 35.997 1.00 80.38 191 ARG A CA 1
ATOM 1513 C C . ARG A 1 191 ? -36.297 -12.749 37.503 1.00 80.38 191 ARG A C 1
ATOM 1515 O O . ARG A 1 191 ? -35.667 -11.925 38.159 1.00 80.38 191 ARG A O 1
ATOM 1522 N N . LEU A 1 192 ? -37.194 -13.581 38.022 1.00 85.31 192 LEU A N 1
ATOM 1523 C CA . LEU A 1 192 ? -37.546 -13.619 39.441 1.00 85.31 192 LEU A CA 1
ATOM 1524 C C . LEU A 1 192 ? -36.593 -14.480 40.282 1.00 85.31 192 LEU A C 1
ATOM 1526 O O . LEU A 1 192 ? -36.642 -14.383 41.504 1.00 85.31 192 LEU A O 1
ATOM 1530 N N . MET A 1 193 ? -35.722 -15.269 39.646 1.00 90.19 193 MET A N 1
ATOM 1531 C CA . MET A 1 193 ? -34.732 -16.094 40.339 1.00 90.19 193 MET A CA 1
ATOM 1532 C C . MET A 1 193 ? -33.715 -15.260 41.120 1.00 90.19 193 MET A C 1
ATOM 1534 O O . MET A 1 193 ? -33.316 -14.165 40.702 1.00 90.19 193 MET A O 1
ATOM 1538 N N . ASP A 1 194 ? -33.223 -15.810 42.223 1.00 87.62 194 ASP A N 1
ATOM 1539 C CA . ASP A 1 194 ? -32.102 -15.232 42.957 1.00 87.62 194 ASP A CA 1
ATOM 1540 C C . ASP A 1 194 ? -30.734 -15.591 42.334 1.00 87.62 194 ASP A C 1
ATOM 1542 O O . ASP A 1 194 ? -30.623 -16.176 41.251 1.00 87.62 194 ASP A O 1
ATOM 1546 N N . ALA A 1 195 ? -29.648 -15.121 42.954 1.00 81.62 195 ALA A N 1
ATOM 1547 C CA . ALA A 1 195 ? -28.301 -15.295 42.415 1.00 81.62 195 ALA A CA 1
ATOM 1548 C C . ALA A 1 195 ? -27.823 -16.758 42.419 1.00 81.62 195 ALA A C 1
ATOM 1550 O O . ALA A 1 195 ? -27.058 -17.132 41.525 1.00 81.62 195 ALA A O 1
ATOM 1551 N N . ASP A 1 196 ? -28.275 -17.569 43.375 1.00 86.75 196 ASP A N 1
ATOM 1552 C CA . ASP A 1 196 ? -27.880 -18.970 43.494 1.00 86.75 196 ASP A CA 1
ATOM 1553 C C . ASP A 1 196 ? -28.697 -19.845 42.535 1.00 86.75 196 ASP A C 1
ATOM 1555 O O . ASP A 1 196 ? -28.120 -20.657 41.805 1.00 86.75 196 ASP A O 1
ATOM 1559 N N . GLU A 1 197 ? -30.000 -19.587 42.404 1.00 86.44 197 GLU A N 1
ATOM 1560 C CA . GLU A 1 197 ? -30.879 -20.266 41.441 1.00 86.44 197 GLU A CA 1
ATOM 1561 C C . GLU A 1 197 ? -30.431 -20.041 39.988 1.00 86.44 197 GLU A C 1
ATOM 1563 O O . GLU A 1 197 ? -30.334 -20.981 39.192 1.00 86.44 197 GLU A O 1
ATOM 1568 N N . ARG A 1 198 ? -30.057 -18.801 39.631 1.00 84.06 198 ARG A N 1
ATOM 1569 C CA . ARG A 1 198 ? -29.506 -18.497 38.296 1.00 84.06 198 ARG A CA 1
ATOM 1570 C C . ARG A 1 198 ? -28.201 -19.239 38.025 1.00 84.06 198 ARG A C 1
ATOM 1572 O O . ARG A 1 198 ? -27.938 -19.638 36.886 1.00 84.06 198 ARG A O 1
ATOM 1579 N N . ARG A 1 199 ? -27.365 -19.413 39.050 1.00 81.94 199 ARG A N 1
ATOM 1580 C CA . ARG A 1 199 ? -26.078 -20.104 38.933 1.00 81.94 199 ARG A CA 1
ATOM 1581 C C . ARG A 1 199 ? -26.271 -21.603 38.711 1.00 81.94 199 ARG A C 1
ATOM 1583 O O . ARG A 1 199 ? -25.554 -22.175 37.889 1.00 81.94 199 ARG A O 1
ATOM 1590 N N . GLU A 1 200 ? -27.226 -22.229 39.395 1.00 86.75 200 GLU A N 1
ATOM 1591 C CA . GLU A 1 200 ? -27.583 -23.632 39.156 1.00 86.75 200 GLU A CA 1
ATOM 1592 C C . GLU A 1 200 ? -28.215 -23.845 37.782 1.00 86.75 200 GLU A C 1
ATOM 1594 O O . GLU A 1 200 ? -27.784 -24.743 37.058 1.00 86.75 200 GLU A O 1
ATOM 1599 N N . LEU A 1 201 ? -29.146 -22.981 37.366 1.00 86.38 201 LEU A N 1
ATOM 1600 C CA . LEU A 1 201 ? -29.746 -23.060 36.032 1.00 86.38 201 LEU A CA 1
ATOM 1601 C C . LEU A 1 201 ? -28.684 -22.936 34.927 1.00 86.38 201 LEU A C 1
ATOM 1603 O O . LEU A 1 201 ? -28.682 -23.708 33.970 1.00 86.38 201 LEU A O 1
ATOM 1607 N N . THR A 1 202 ? -27.739 -22.005 35.082 1.00 81.31 202 THR A N 1
ATOM 1608 C CA . THR A 1 202 ? -26.628 -21.830 34.133 1.00 81.31 202 THR A CA 1
ATOM 1609 C C . THR A 1 202 ? -25.735 -23.072 34.088 1.00 81.31 202 THR A C 1
ATOM 1611 O O . THR A 1 202 ? -25.337 -23.501 33.010 1.00 81.31 202 THR A O 1
ATOM 1614 N N . ARG A 1 203 ? -25.449 -23.704 35.234 1.00 83.06 203 ARG A N 1
ATOM 1615 C CA . ARG A 1 203 ? -24.711 -24.977 35.256 1.00 83.06 203 ARG A CA 1
ATOM 1616 C C . ARG A 1 203 ? -25.470 -26.102 34.555 1.00 83.06 203 ARG A C 1
ATOM 1618 O O . ARG A 1 203 ? -24.841 -26.872 33.850 1.00 83.06 203 ARG A O 1
ATOM 1625 N N . ALA A 1 204 ? -26.785 -26.196 34.731 1.00 83.62 204 ALA A N 1
ATOM 1626 C CA . ALA A 1 204 ? -27.594 -27.259 34.135 1.00 83.62 204 ALA A CA 1
ATOM 1627 C C . ALA A 1 204 ? -27.766 -27.123 32.610 1.00 83.62 204 ALA A C 1
ATOM 1629 O O . ALA A 1 204 ? -27.930 -28.128 31.927 1.00 83.62 204 ALA A O 1
ATOM 1630 N N . LEU A 1 205 ? -27.741 -25.898 32.075 1.00 81.12 205 LEU A N 1
ATOM 1631 C CA . LEU A 1 205 ? -27.904 -25.637 30.638 1.00 81.12 205 LEU A CA 1
ATOM 1632 C C . LEU A 1 205 ? -26.601 -25.733 29.835 1.00 81.12 205 LEU A C 1
ATOM 1634 O O . LEU A 1 205 ? -26.655 -25.961 28.628 1.00 81.12 205 LEU A O 1
ATOM 1638 N N . PHE A 1 206 ? -25.455 -25.509 30.483 1.00 73.06 206 PHE A N 1
ATOM 1639 C CA . PHE A 1 206 ? -24.153 -25.369 29.818 1.00 73.06 206 PHE A CA 1
ATOM 1640 C C . PHE A 1 206 ? -23.079 -26.359 30.311 1.00 73.06 206 PHE A C 1
ATOM 1642 O O . PHE A 1 206 ? -21.906 -26.187 29.974 1.00 73.06 206 PHE A O 1
ATOM 1649 N N . ALA A 1 207 ? -23.456 -27.365 31.105 1.00 54.62 207 ALA A N 1
ATOM 1650 C CA . ALA A 1 207 ? -22.648 -28.566 31.348 1.00 54.62 207 ALA A CA 1
ATOM 1651 C C . ALA A 1 207 ? -22.887 -29.605 30.244 1.00 54.62 207 ALA A C 1
ATOM 1653 O O . ALA A 1 207 ? -21.909 -30.300 29.891 1.00 54.62 207 ALA A O 1
#

Solvent-accessible surface area (backbone atoms only — not comparable to full-atom values): 12998 Å² total; per-residue (Å²): 129,61,68,68,57,57,54,45,61,73,43,53,88,80,45,94,72,64,51,72,60,50,49,51,52,50,52,52,51,50,53,62,72,67,60,64,98,69,79,78,69,39,79,62,49,45,79,52,100,72,16,30,39,34,78,89,71,51,75,44,82,45,74,94,68,76,61,42,97,42,49,98,84,69,44,80,73,57,71,67,54,58,46,50,51,49,54,54,54,46,72,76,42,76,93,55,82,93,67,58,67,72,42,55,57,53,53,51,52,53,50,49,32,64,77,50,79,59,43,50,66,64,48,20,64,76,71,66,49,95,49,48,60,62,52,47,76,74,47,48,76,78,46,50,63,65,50,50,56,48,51,52,50,45,44,53,68,68,70,59,54,77,83,68,77,74,76,84,75,88,74,93,74,92,79,81,91,65,87,73,78,45,75,65,58,56,52,52,53,63,67,71,47,53,78,65,57,50,51,52,52,51,49,72,76,73,111

Radius of gyration: 33.57 Å; Cα contacts (8 Å, |Δi|>4): 108; chains: 1; bounding box: 80×54×90 Å